Protein AF-I8QHE0-F1 (afdb_monomer)

Sequence (183 aa):
MPPADPPAPPGTSGGAGGGFRAGDRRYPSQHGVLVWRDQQMDTAGQVAFAEAFGPILAFTSVVDPEPARPGVHELHGGNVGWHFDASSLPAPPEATVLRAVRVPPVGGDTLWASGVAAYQALTPDLRALATGRYVTHGRGVTRAPDDERPIVAHPLVRRHPHTGDHDRDARHLVRICLAALHP

Solvent-accessible surface area (backbone atoms only — not comparable to full-atom values): 12045 Å² total; per-residue (Å²): 132,82,82,76,80,72,81,77,83,86,78,88,80,82,72,98,64,94,72,93,51,89,50,56,62,46,63,47,59,77,60,31,60,49,80,44,71,63,54,89,69,55,73,69,51,52,49,51,58,46,46,47,66,40,84,80,69,63,66,81,40,89,80,32,66,79,43,97,43,84,48,49,70,65,76,86,75,82,85,91,74,94,78,66,75,60,54,48,41,93,76,44,70,70,60,47,79,46,71,56,86,80,79,61,100,70,72,83,80,83,86,87,80,58,44,33,61,57,49,67,70,44,53,72,67,57,46,59,65,42,53,92,33,69,42,68,41,67,68,75,101,61,73,57,98,81,62,82,69,72,89,26,70,43,59,66,50,38,70,46,92,64,59,62,86,84,56,83,48,27,39,63,72,23,40,40,36,42,36,38,62,76,137

Mean predicted aligned error: 10.64 Å

Structure (mmCIF, N/CA/C/O backbone):
data_AF-I8QHE0-F1
#
_entry.id   AF-I8QHE0-F1
#
loop_
_atom_site.group_PDB
_atom_site.id
_atom_site.type_symbol
_atom_site.label_atom_id
_atom_site.label_alt_id
_atom_site.label_comp_id
_atom_site.label_asym_id
_atom_site.label_entity_id
_atom_site.label_seq_id
_atom_site.pdbx_PDB_ins_code
_atom_site.Cartn_x
_atom_site.Cartn_y
_atom_site.Cartn_z
_atom_site.occupancy
_atom_site.B_iso_or_equiv
_atom_site.auth_seq_id
_atom_site.auth_comp_id
_atom_site.auth_asym_id
_atom_site.auth_atom_id
_atom_site.pdbx_PDB_model_num
ATOM 1 N N . MET A 1 1 ? 22.183 21.540 -16.485 1.00 36.00 1 MET A N 1
ATOM 2 C CA . MET A 1 1 ? 20.970 21.062 -17.180 1.00 36.00 1 MET A CA 1
ATOM 3 C C . MET A 1 1 ? 19.934 20.758 -16.113 1.00 36.00 1 MET A C 1
ATOM 5 O O . MET A 1 1 ? 20.264 19.972 -15.233 1.00 36.00 1 MET A O 1
ATOM 9 N N . PRO A 1 2 ? 18.766 21.417 -16.104 1.00 33.16 2 PRO A N 1
ATOM 10 C CA . PRO A 1 2 ? 17.666 21.008 -15.234 1.00 33.16 2 PRO A CA 1
ATOM 11 C C . PRO A 1 2 ? 17.185 19.594 -15.626 1.00 33.16 2 PRO A C 1
ATOM 13 O O . PRO A 1 2 ? 17.344 19.218 -16.792 1.00 33.16 2 PRO A O 1
ATOM 16 N N . PRO A 1 3 ? 16.651 18.796 -14.684 1.00 35.97 3 PRO A N 1
ATOM 17 C CA . PRO A 1 3 ? 16.037 17.512 -15.010 1.00 35.97 3 PRO A CA 1
ATOM 18 C C . PRO A 1 3 ? 14.825 17.737 -15.925 1.00 35.97 3 PRO A C 1
ATOM 20 O O . PRO A 1 3 ? 14.096 18.713 -15.759 1.00 35.97 3 PRO A O 1
ATOM 23 N N . ALA A 1 4 ? 14.655 16.862 -16.917 1.00 37.22 4 ALA A N 1
ATOM 24 C CA . ALA A 1 4 ? 13.516 16.900 -17.827 1.00 37.22 4 ALA A CA 1
ATOM 25 C C . ALA A 1 4 ? 12.204 16.697 -17.053 1.00 37.22 4 ALA A C 1
ATOM 27 O O . ALA A 1 4 ? 12.162 15.899 -16.114 1.00 37.22 4 ALA A O 1
ATOM 28 N N . ASP A 1 5 ? 11.148 17.403 -17.459 1.00 36.50 5 ASP A N 1
ATOM 29 C CA . ASP A 1 5 ? 9.813 17.209 -16.897 1.00 36.50 5 ASP A CA 1
ATOM 30 C C . ASP A 1 5 ? 9.370 15.743 -17.060 1.00 36.50 5 ASP A C 1
ATOM 32 O O . ASP A 1 5 ? 9.633 15.131 -18.105 1.00 36.50 5 ASP A O 1
ATOM 36 N N . PRO A 1 6 ? 8.700 15.152 -16.053 1.00 43.97 6 PRO A N 1
ATOM 37 C CA . PRO A 1 6 ? 8.181 13.799 -16.173 1.00 43.97 6 PRO A CA 1
ATOM 38 C C . PRO A 1 6 ? 7.150 13.729 -17.312 1.00 43.97 6 PRO A C 1
ATOM 40 O O . PRO A 1 6 ? 6.389 14.682 -17.517 1.00 43.97 6 PRO A O 1
ATOM 43 N N . PRO A 1 7 ? 7.093 12.611 -18.058 1.00 39.84 7 PRO A N 1
ATOM 44 C CA . PRO A 1 7 ? 6.151 12.463 -19.157 1.00 39.84 7 PRO A CA 1
ATOM 45 C C . PRO A 1 7 ? 4.713 12.625 -18.653 1.00 39.84 7 PRO A C 1
ATOM 47 O O . PRO A 1 7 ? 4.319 12.045 -17.639 1.00 39.84 7 PRO A O 1
ATOM 50 N N . ALA A 1 8 ? 3.923 13.424 -19.372 1.00 41.81 8 ALA A N 1
ATOM 51 C CA . ALA A 1 8 ? 2.504 13.578 -19.086 1.00 41.81 8 ALA A CA 1
ATOM 52 C C . ALA A 1 8 ? 1.793 12.217 -19.234 1.00 41.81 8 ALA A C 1
ATOM 54 O O . ALA A 1 8 ? 2.055 11.502 -20.206 1.00 41.81 8 ALA A O 1
ATOM 55 N N . PRO A 1 9 ? 0.884 11.845 -18.313 1.00 42.28 9 PRO A N 1
ATOM 56 C CA . PRO A 1 9 ? 0.121 10.613 -18.458 1.00 42.28 9 PRO A CA 1
ATOM 57 C C . PRO A 1 9 ? -0.750 10.688 -19.728 1.00 42.28 9 PRO A C 1
ATOM 59 O O . PRO A 1 9 ? -1.413 11.708 -19.950 1.00 42.28 9 PRO A O 1
ATOM 62 N N . PRO A 1 10 ? -0.771 9.645 -20.578 1.00 43.00 10 PRO A N 1
ATOM 63 C CA . PRO A 1 10 ? -1.539 9.680 -21.814 1.00 43.00 10 PRO A CA 1
ATOM 64 C C . PRO A 1 10 ? -3.047 9.523 -21.549 1.00 43.00 10 PRO A C 1
ATOM 66 O O . PRO A 1 10 ? -3.475 8.603 -20.857 1.00 43.00 10 PRO A O 1
ATOM 69 N N . GLY A 1 11 ? -3.844 10.406 -22.165 1.00 36.25 11 GLY A N 1
ATOM 70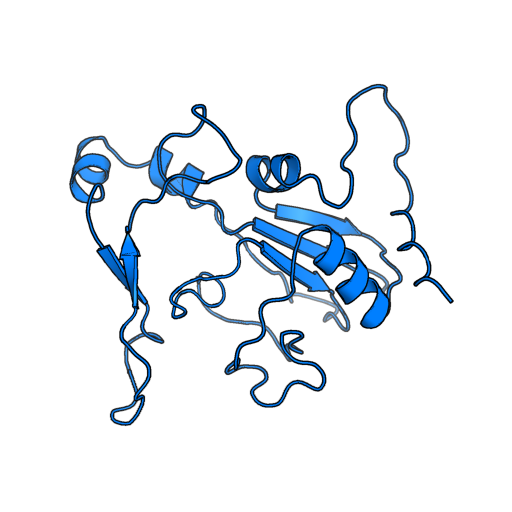 C CA . GLY A 1 11 ? -5.260 10.182 -22.480 1.00 36.25 11 GLY A CA 1
ATOM 71 C C . GLY A 1 11 ? -6.283 10.402 -21.360 1.00 36.25 11 GLY A C 1
ATOM 72 O O . GLY A 1 11 ? -6.925 9.457 -20.920 1.00 36.25 11 GLY A O 1
ATOM 73 N N . THR A 1 12 ? -6.559 11.654 -20.984 1.00 41.91 12 THR A N 1
ATOM 74 C CA . THR A 1 12 ? -7.881 12.020 -20.443 1.00 41.91 12 THR A CA 1
ATOM 75 C C . THR A 1 12 ? -8.807 12.352 -21.611 1.00 41.91 12 THR A C 1
ATOM 77 O O . THR A 1 12 ? -8.890 13.506 -22.039 1.00 41.91 12 THR A O 1
ATOM 80 N N . SER A 1 13 ? -9.480 11.357 -22.184 1.00 35.47 13 SER A N 1
ATOM 81 C CA . SER A 1 13 ? -10.591 11.629 -23.094 1.00 35.47 13 SER A CA 1
ATOM 82 C C . SER A 1 13 ? -11.847 11.973 -22.288 1.00 35.47 13 SER A C 1
ATOM 84 O O . SER A 1 13 ? -12.485 11.113 -21.697 1.00 35.47 13 SER A O 1
ATOM 86 N N . GLY A 1 14 ? -12.212 13.257 -22.322 1.00 33.41 14 GLY A N 1
ATOM 87 C CA . GLY A 1 14 ? -13.606 13.706 -22.283 1.00 33.41 14 GLY A CA 1
ATOM 88 C C . GLY A 1 14 ? -14.246 13.937 -20.912 1.00 33.41 14 GLY A C 1
ATOM 89 O O . GLY A 1 14 ? -14.593 13.003 -20.201 1.00 33.41 14 GLY A O 1
ATOM 90 N N . GLY A 1 15 ? -14.547 15.208 -20.630 1.00 27.91 15 GLY A N 1
ATOM 91 C CA . GLY A 1 15 ? -15.559 15.613 -19.651 1.00 27.91 15 GLY A CA 1
ATOM 92 C C . GLY A 1 15 ? -15.054 16.667 -18.675 1.00 27.91 15 GLY A C 1
ATOM 93 O O . GLY A 1 15 ? -14.102 16.439 -17.939 1.00 27.91 15 GLY A O 1
ATOM 94 N N . ALA A 1 16 ? -15.692 17.836 -18.663 1.00 39.47 16 ALA A N 1
ATOM 95 C CA . ALA A 1 16 ? -15.439 18.890 -17.690 1.00 39.47 16 ALA A CA 1
ATOM 96 C C . ALA A 1 16 ? -15.675 18.371 -16.252 1.00 39.47 16 ALA A C 1
ATOM 98 O O . ALA A 1 16 ? -16.810 18.241 -15.807 1.00 39.47 16 ALA A O 1
ATOM 99 N N . GLY A 1 17 ? -14.595 18.052 -15.539 1.00 38.25 17 GLY A N 1
ATOM 100 C CA . GLY A 1 17 ? -14.594 17.590 -14.149 1.00 38.25 17 GLY A CA 1
ATOM 101 C C . GLY A 1 17 ? -13.161 17.258 -13.727 1.00 38.25 17 GLY A C 1
ATOM 102 O O . GLY A 1 17 ? -12.421 16.671 -14.507 1.00 38.25 17 GLY A O 1
ATOM 103 N N . GLY A 1 18 ? -12.730 17.709 -12.546 1.00 46.31 18 GLY A N 1
ATOM 104 C CA . GLY A 1 18 ? -11.331 17.677 -12.096 1.00 46.31 18 GLY A CA 1
ATOM 105 C C . GLY A 1 18 ? -10.622 16.335 -12.314 1.00 46.31 18 GLY A C 1
ATOM 106 O O . GLY A 1 18 ? -10.916 15.354 -11.639 1.00 46.31 18 GLY A O 1
ATOM 107 N N . GLY A 1 19 ? -9.678 16.305 -13.255 1.00 56.53 19 GLY A N 1
ATOM 108 C CA . GLY A 1 19 ? -8.859 15.130 -13.542 1.00 56.53 19 GLY A CA 1
ATOM 109 C C . GLY A 1 19 ? -7.750 14.920 -12.510 1.00 56.53 19 GLY A C 1
ATOM 110 O O . GLY A 1 19 ? -7.251 15.873 -11.906 1.00 56.53 19 GLY A O 1
ATOM 111 N N . PHE A 1 20 ? -7.339 13.663 -12.340 1.00 69.00 20 PHE A N 1
ATOM 112 C CA . PHE A 1 20 ? -6.163 13.297 -11.556 1.00 69.00 20 PHE A CA 1
ATOM 113 C C . PHE A 1 20 ? -4.905 13.986 -12.098 1.00 69.00 20 PHE A C 1
ATOM 115 O O . PHE A 1 20 ? -4.641 13.967 -13.301 1.00 69.00 20 PHE A O 1
ATOM 122 N N . ARG A 1 21 ? -4.104 14.559 -11.199 1.00 75.00 21 ARG A N 1
ATOM 123 C CA . ARG A 1 21 ? -2.769 15.082 -11.500 1.00 75.00 21 ARG A CA 1
ATOM 124 C C . ARG A 1 21 ? -1.750 14.366 -10.631 1.00 75.00 21 ARG A C 1
ATOM 126 O O . ARG A 1 21 ? -1.985 14.188 -9.436 1.00 75.00 21 ARG A O 1
ATOM 133 N N . ALA A 1 22 ? -0.618 13.996 -11.225 1.00 69.25 22 ALA A N 1
ATOM 134 C CA . ALA A 1 22 ? 0.508 13.465 -10.469 1.00 69.25 22 ALA A CA 1
ATOM 135 C C . ALA A 1 22 ? 0.885 14.450 -9.346 1.00 69.25 22 ALA A C 1
ATOM 137 O O . ALA A 1 22 ? 0.944 15.659 -9.572 1.00 69.25 22 ALA A O 1
ATOM 138 N N . GLY A 1 23 ? 1.049 13.930 -8.129 1.00 70.69 23 GLY A N 1
ATOM 139 C CA . GLY A 1 23 ? 1.286 14.726 -6.923 1.00 70.69 23 GLY A CA 1
ATOM 140 C C . GLY A 1 23 ? 0.041 15.198 -6.160 1.00 70.69 23 GLY A C 1
ATOM 141 O O . GLY A 1 23 ? 0.172 15.551 -4.987 1.00 70.69 23 GLY A O 1
ATOM 142 N N . ASP A 1 24 ? -1.176 15.133 -6.723 1.00 80.75 24 ASP A N 1
ATOM 143 C CA . ASP A 1 24 ? -2.389 15.293 -5.904 1.00 80.75 24 ASP A CA 1
ATOM 144 C C . ASP A 1 24 ? -2.616 14.014 -5.092 1.00 80.75 24 ASP A C 1
ATOM 146 O O . ASP A 1 24 ? -3.097 13.001 -5.600 1.00 80.75 24 ASP A O 1
ATOM 150 N N . ARG A 1 25 ? -2.263 14.064 -3.804 1.00 76.38 25 ARG A N 1
ATOM 151 C CA . ARG A 1 25 ? -2.429 12.936 -2.879 1.00 76.38 25 ARG A CA 1
ATOM 152 C C . ARG A 1 25 ? -3.884 12.694 -2.466 1.00 76.38 25 ARG A C 1
ATOM 154 O O . ARG A 1 25 ? -4.179 11.624 -1.937 1.00 76.38 25 ARG A O 1
ATOM 161 N N . ARG A 1 26 ? -4.814 13.631 -2.686 1.00 74.25 26 ARG A N 1
ATOM 162 C CA . ARG A 1 26 ? -6.213 13.491 -2.229 1.00 74.25 26 ARG A CA 1
ATOM 163 C C . ARG A 1 26 ? -6.963 12.442 -3.030 1.00 74.25 26 ARG A C 1
ATOM 165 O O . ARG A 1 26 ? -7.622 11.592 -2.444 1.00 74.25 26 ARG A O 1
ATOM 172 N N . TYR A 1 27 ? -6.805 12.473 -4.348 1.00 76.12 27 TYR A N 1
ATOM 173 C CA . TYR A 1 27 ? -7.455 11.534 -5.257 1.00 76.12 27 TYR A CA 1
ATOM 174 C C . TYR A 1 27 ? -7.118 10.062 -4.928 1.00 76.12 27 TYR A C 1
ATOM 176 O O . TYR A 1 27 ? -8.036 9.289 -4.655 1.00 76.12 27 TYR A O 1
ATOM 184 N N . PRO A 1 28 ? -5.837 9.652 -4.810 1.00 75.81 28 PRO A N 1
ATOM 185 C CA . PRO A 1 28 ? -5.504 8.301 -4.367 1.00 75.81 28 PRO A CA 1
ATOM 18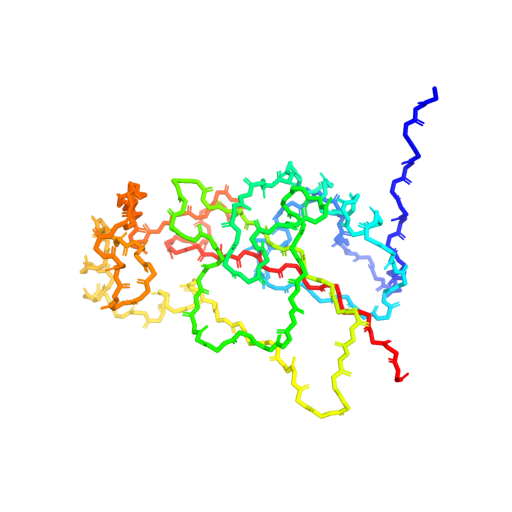6 C C . PRO A 1 28 ? -6.033 7.979 -2.968 1.00 75.81 28 PRO A C 1
ATOM 188 O O . PRO A 1 28 ? -6.446 6.852 -2.714 1.00 75.81 28 PRO A O 1
ATOM 191 N N . SER A 1 29 ? -6.055 8.959 -2.064 1.00 75.81 29 SER A N 1
ATOM 192 C CA . SER A 1 29 ? -6.542 8.756 -0.697 1.00 75.81 29 SER A CA 1
ATOM 193 C C . SER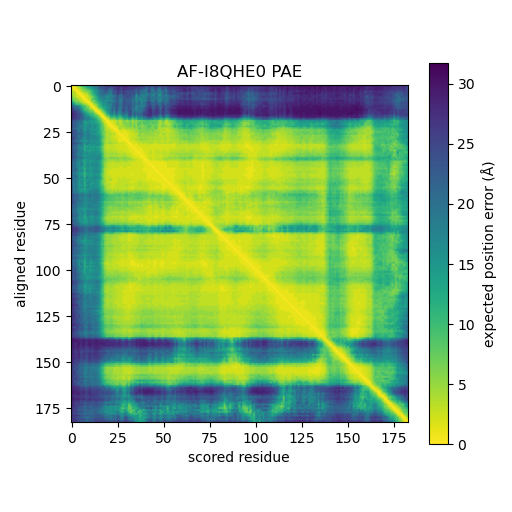 A 1 29 ? -8.048 8.485 -0.622 1.00 75.81 29 SER A C 1
ATOM 195 O O . SER A 1 29 ? -8.487 7.811 0.302 1.00 75.81 29 SER A O 1
ATOM 197 N N . GLN A 1 30 ? -8.831 9.010 -1.568 1.00 76.56 30 GLN A N 1
ATOM 198 C CA . GLN A 1 30 ? -10.280 8.788 -1.663 1.00 76.56 30 GLN A CA 1
ATOM 199 C C . GLN A 1 30 ? -10.631 7.455 -2.328 1.00 76.56 30 GLN A C 1
ATOM 201 O O . GLN A 1 30 ? -11.647 6.850 -2.004 1.00 76.56 30 GLN A O 1
ATOM 206 N N . HIS A 1 31 ? -9.803 7.002 -3.271 1.00 78.44 31 HIS A N 1
ATOM 207 C CA . HIS A 1 31 ? -10.092 5.818 -4.082 1.00 78.44 31 HIS A CA 1
ATOM 208 C C . HIS A 1 31 ? -9.343 4.557 -3.623 1.00 78.44 31 HIS A C 1
ATOM 210 O O . HIS A 1 31 ? -9.734 3.445 -3.972 1.00 78.44 31 HIS A O 1
ATOM 216 N N . GLY A 1 32 ? -8.278 4.700 -2.829 1.00 80.69 32 GLY A N 1
ATOM 217 C CA . GLY A 1 32 ? -7.456 3.609 -2.305 1.00 80.69 32 GLY A CA 1
ATOM 218 C C . GLY A 1 32 ? -6.526 2.985 -3.350 1.00 80.69 32 GLY A C 1
ATOM 219 O O . GLY A 1 32 ? -5.315 2.935 -3.137 1.00 80.69 32 GLY A O 1
ATOM 220 N N . VAL A 1 33 ? -7.073 2.533 -4.482 1.00 86.44 33 VAL A N 1
ATOM 221 C CA . VAL A 1 33 ? -6.316 1.924 -5.584 1.00 86.44 33 VAL A CA 1
ATOM 222 C C . VAL A 1 33 ? -6.610 2.641 -6.890 1.00 86.44 33 VAL A C 1
ATOM 224 O O . VAL A 1 33 ? -7.766 2.833 -7.259 1.00 86.44 33 VAL A O 1
ATOM 227 N N . LEU A 1 34 ? -5.549 3.006 -7.604 1.00 86.56 34 LEU A N 1
ATOM 228 C CA . LEU A 1 34 ? -5.631 3.608 -8.931 1.00 86.56 34 LEU A CA 1
ATOM 229 C C . LEU A 1 34 ? -4.923 2.699 -9.934 1.00 86.56 34 LEU A C 1
ATOM 231 O O . LEU A 1 34 ? -3.809 2.249 -9.663 1.00 86.56 34 LEU A O 1
ATOM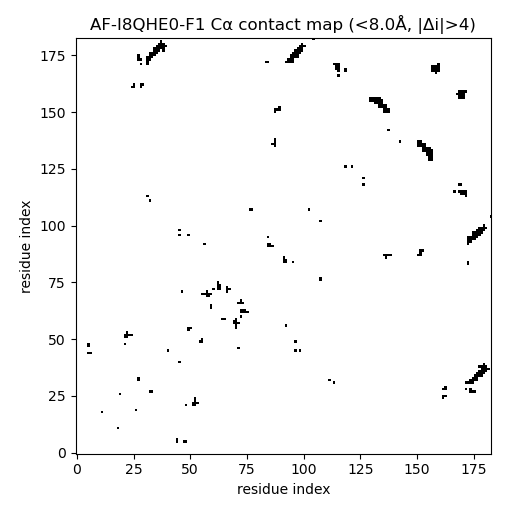 235 N N . VAL A 1 35 ? -5.576 2.428 -11.068 1.00 87.94 35 VAL A N 1
ATOM 236 C CA . VAL A 1 35 ? -5.061 1.538 -12.114 1.00 87.94 35 VAL A CA 1
ATOM 237 C C . VAL A 1 35 ? -4.994 2.271 -13.444 1.00 87.94 35 VAL A C 1
ATOM 239 O O . VAL A 1 35 ? -6.017 2.718 -13.958 1.00 87.94 35 VAL A O 1
ATOM 242 N N . TRP A 1 36 ? -3.800 2.322 -14.029 1.00 87.56 36 TRP A N 1
ATOM 243 C CA . TRP A 1 36 ? -3.605 2.747 -15.415 1.00 87.56 36 TRP A CA 1
ATOM 244 C C . TRP A 1 36 ? -3.270 1.540 -16.273 1.00 87.56 36 TRP A C 1
ATOM 246 O O . TRP A 1 36 ? -2.484 0.693 -15.851 1.00 87.56 36 TRP A O 1
ATOM 256 N N . ARG A 1 37 ? -3.881 1.467 -17.455 1.00 86.31 37 ARG A N 1
ATOM 257 C CA . ARG A 1 37 ? -3.639 0.425 -18.458 1.00 86.31 37 ARG A CA 1
ATOM 258 C C . ARG A 1 37 ? -2.633 0.916 -19.496 1.00 86.31 37 ARG A C 1
ATOM 260 O O . ARG A 1 37 ? -2.436 2.122 -19.633 1.00 86.31 37 ARG A O 1
ATOM 267 N N . ASP A 1 38 ? -2.015 -0.023 -20.203 1.00 86.00 38 ASP A N 1
ATOM 268 C CA . ASP A 1 38 ? -1.231 0.210 -21.425 1.00 86.00 38 ASP A CA 1
ATOM 269 C C . ASP A 1 38 ? -0.096 1.239 -21.271 1.00 86.00 38 ASP A C 1
ATOM 271 O O . ASP A 1 38 ? 0.266 1.959 -22.202 1.00 86.00 38 ASP A O 1
ATOM 275 N N . GLN A 1 39 ? 0.483 1.322 -20.070 1.00 87.56 39 GLN A N 1
ATOM 276 C CA . GLN A 1 39 ? 1.559 2.265 -19.781 1.00 87.56 39 GLN A CA 1
ATOM 277 C C . GLN A 1 39 ? 2.898 1.771 -20.337 1.00 87.56 39 GLN A C 1
ATOM 279 O O . GLN A 1 39 ? 3.396 0.722 -19.938 1.00 87.56 39 GLN A O 1
ATOM 284 N N . GLN A 1 40 ? 3.515 2.566 -21.209 1.00 86.31 40 GLN A N 1
ATOM 285 C CA . GLN A 1 40 ? 4.852 2.310 -21.746 1.00 86.31 40 GLN A CA 1
ATOM 286 C C . GLN A 1 40 ? 5.876 3.099 -20.923 1.00 86.31 40 GLN A C 1
ATOM 288 O O . GLN A 1 40 ? 6.082 4.287 -21.162 1.00 86.31 40 GLN A O 1
ATOM 293 N N . MET A 1 41 ? 6.483 2.468 -19.912 1.00 88.06 41 MET A N 1
ATOM 294 C CA . MET A 1 41 ? 7.498 3.123 -19.077 1.00 88.06 41 MET A CA 1
ATOM 295 C C . MET A 1 41 ? 8.611 2.177 -18.634 1.00 88.06 41 MET A C 1
ATOM 297 O O . MET A 1 41 ? 8.359 1.043 -18.218 1.00 88.06 41 MET A O 1
ATOM 301 N N . ASP A 1 42 ? 9.839 2.687 -18.639 1.00 91.00 42 ASP A N 1
ATOM 302 C CA . ASP A 1 42 ? 11.005 2.043 -18.042 1.00 91.00 42 ASP A CA 1
ATOM 303 C C . ASP A 1 42 ? 11.139 2.396 -16.549 1.00 91.00 42 ASP A C 1
ATOM 305 O O . ASP A 1 42 ? 10.299 3.084 -15.960 1.00 91.00 42 ASP A O 1
ATOM 309 N N . THR A 1 43 ? 12.103 1.782 -15.855 1.00 92.62 43 THR A N 1
ATOM 310 C CA . THR A 1 43 ? 12.235 1.930 -14.392 1.00 92.62 43 THR A CA 1
ATOM 311 C C . THR A 1 43 ? 12.488 3.383 -13.995 1.00 92.62 43 THR A C 1
ATOM 313 O O . THR A 1 43 ? 11.982 3.825 -12.966 1.00 92.62 43 THR A O 1
ATOM 316 N N . ALA A 1 44 ? 13.196 4.150 -14.827 1.00 93.38 44 ALA A N 1
ATOM 317 C CA . ALA A 1 44 ? 13.400 5.575 -14.602 1.00 93.38 44 ALA A CA 1
ATOM 318 C C . ALA A 1 44 ? 12.073 6.350 -14.655 1.00 93.38 44 ALA A C 1
ATOM 320 O O . ALA A 1 44 ? 11.802 7.149 -13.760 1.00 93.38 44 ALA A O 1
ATOM 321 N N . GLY A 1 45 ? 11.210 6.060 -15.633 1.00 93.62 45 GLY A N 1
ATOM 322 C CA . GLY A 1 45 ? 9.873 6.645 -15.731 1.00 93.62 45 GLY A CA 1
ATOM 323 C C . GLY A 1 45 ? 8.971 6.298 -14.542 1.00 93.62 45 GLY A C 1
ATOM 324 O O . GLY A 1 45 ? 8.315 7.182 -13.992 1.00 93.62 45 GLY A O 1
ATOM 325 N N . GLN A 1 46 ? 8.983 5.039 -14.087 1.00 93.94 46 GLN A N 1
ATOM 326 C CA . GLN A 1 46 ? 8.237 4.618 -12.890 1.00 93.94 46 GLN A CA 1
ATOM 327 C C . GLN A 1 46 ? 8.695 5.380 -11.640 1.00 93.94 46 GLN A C 1
ATOM 329 O O . GLN A 1 46 ? 7.865 5.821 -10.844 1.00 93.94 46 GLN A O 1
ATOM 334 N N . VAL A 1 47 ? 10.008 5.542 -11.469 1.00 94.00 47 VAL A N 1
ATOM 335 C CA . VAL A 1 47 ? 10.592 6.296 -10.356 1.00 94.00 47 VAL A CA 1
ATOM 336 C C . VAL A 1 47 ? 10.193 7.766 -10.424 1.00 94.00 47 VAL A C 1
ATOM 338 O O . VAL A 1 47 ? 9.705 8.289 -9.430 1.00 94.00 47 VAL A O 1
ATOM 341 N N . ALA A 1 48 ? 10.332 8.414 -11.583 1.00 92.88 48 ALA A N 1
ATOM 342 C CA . ALA A 1 48 ? 9.962 9.819 -11.750 1.00 92.88 48 ALA A CA 1
ATOM 343 C C . ALA A 1 48 ? 8.469 10.052 -11.456 1.00 92.88 48 ALA A C 1
ATOM 345 O O . ALA A 1 48 ? 8.096 11.025 -10.801 1.00 92.88 48 ALA A O 1
ATOM 346 N N . PHE A 1 49 ? 7.609 9.123 -11.884 1.00 91.56 49 PHE A N 1
ATOM 347 C CA . PHE A 1 49 ? 6.191 9.151 -11.541 1.00 91.56 49 PHE A CA 1
ATOM 348 C C . PHE A 1 49 ? 5.964 9.018 -10.030 1.00 91.56 49 PHE A C 1
ATOM 350 O O . PHE A 1 49 ? 5.183 9.777 -9.461 1.00 91.56 49 PHE A O 1
ATOM 357 N N . ALA A 1 50 ? 6.640 8.077 -9.366 1.00 91.62 50 ALA A N 1
ATOM 358 C CA . ALA A 1 50 ? 6.522 7.885 -7.924 1.00 91.62 50 ALA A CA 1
ATOM 359 C C . ALA A 1 50 ? 7.030 9.106 -7.132 1.00 91.62 50 ALA A C 1
ATOM 361 O O . ALA A 1 50 ? 6.376 9.532 -6.179 1.00 91.62 50 ALA A O 1
ATOM 362 N N . GLU A 1 51 ? 8.131 9.722 -7.570 1.00 92.94 51 GLU A N 1
ATOM 363 C CA . GLU A 1 51 ? 8.724 10.920 -6.963 1.00 92.94 51 GLU A CA 1
ATOM 364 C C . GLU A 1 51 ? 7.793 12.140 -7.023 1.00 92.94 51 GLU A C 1
ATOM 366 O O . GLU A 1 51 ? 7.818 12.976 -6.118 1.00 92.94 51 GLU A O 1
ATOM 371 N N . ALA A 1 52 ? 6.887 12.203 -8.005 1.00 90.50 52 ALA A N 1
ATOM 372 C CA . ALA A 1 52 ? 5.847 13.230 -8.049 1.00 90.50 52 ALA A CA 1
ATOM 373 C C . ALA A 1 52 ? 4.887 13.161 -6.845 1.00 90.50 52 ALA A C 1
ATOM 375 O O . ALA A 1 52 ? 4.279 14.169 -6.488 1.00 90.50 52 ALA A O 1
ATOM 376 N N . PHE A 1 53 ? 4.754 11.998 -6.195 1.00 85.50 53 PHE A N 1
ATOM 377 C CA . PHE A 1 53 ? 3.958 11.842 -4.976 1.00 85.50 53 PHE A CA 1
ATOM 378 C C . PHE A 1 53 ? 4.769 12.079 -3.710 1.00 85.50 53 PHE A C 1
ATOM 380 O O . PHE A 1 53 ? 4.161 12.359 -2.682 1.00 85.50 53 PHE A O 1
ATOM 387 N N . GLY A 1 54 ? 6.099 11.999 -3.738 1.00 88.94 54 GLY A N 1
ATOM 388 C CA . GLY A 1 54 ? 6.959 12.183 -2.570 1.00 88.94 54 GLY A CA 1
ATOM 389 C C . GLY A 1 54 ? 8.276 11.411 -2.670 1.00 88.94 54 GLY A C 1
ATOM 390 O O . GLY A 1 54 ? 8.497 10.689 -3.637 1.00 88.94 54 GLY A O 1
ATOM 391 N N . PRO A 1 55 ? 9.161 11.540 -1.667 1.00 92.44 55 PRO A N 1
ATOM 392 C CA . PRO A 1 55 ? 10.444 10.847 -1.676 1.00 92.44 55 PRO A CA 1
ATOM 393 C C . PRO A 1 55 ? 10.264 9.323 -1.659 1.00 92.44 55 PRO A C 1
ATOM 395 O O . PRO A 1 55 ? 9.400 8.796 -0.955 1.00 92.44 55 PRO A O 1
ATOM 398 N N . ILE A 1 56 ? 11.124 8.614 -2.394 1.00 93.56 56 ILE A N 1
ATOM 399 C CA . ILE A 1 56 ? 11.159 7.149 -2.392 1.00 93.56 56 ILE A CA 1
ATOM 400 C C . ILE A 1 56 ? 11.708 6.651 -1.054 1.00 93.56 56 ILE A C 1
AT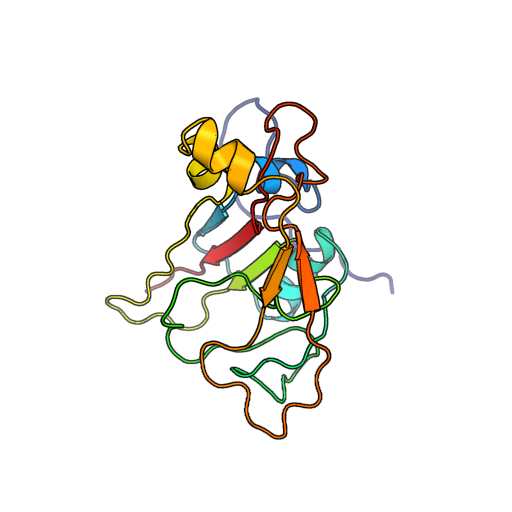OM 402 O O . ILE A 1 56 ? 12.820 6.999 -0.652 1.00 93.56 56 ILE A O 1
ATOM 406 N N . LEU A 1 57 ? 10.931 5.812 -0.370 1.00 91.12 57 LEU A N 1
ATOM 407 C CA . LEU A 1 57 ? 11.359 5.162 0.862 1.00 91.12 57 LEU A CA 1
ATOM 408 C C . LEU A 1 57 ? 12.299 3.998 0.533 1.00 91.12 57 LEU A C 1
ATOM 410 O O . LEU A 1 57 ? 11.869 2.973 0.010 1.00 91.12 57 LEU A O 1
ATOM 414 N N . ALA A 1 58 ? 13.575 4.139 0.881 1.00 90.50 58 ALA A N 1
ATOM 415 C CA . ALA A 1 58 ? 14.539 3.051 0.793 1.00 90.50 58 ALA A CA 1
ATOM 416 C C . ALA A 1 58 ? 14.467 2.159 2.041 1.00 90.50 58 ALA A C 1
ATOM 418 O O . ALA A 1 58 ? 14.616 2.636 3.166 1.00 90.50 58 ALA A O 1
ATOM 419 N N . PHE A 1 59 ? 14.266 0.858 1.843 1.00 82.81 59 PHE A N 1
ATOM 420 C CA . PHE A 1 59 ? 14.327 -0.146 2.902 1.00 82.81 59 PHE A CA 1
ATOM 421 C C . PHE A 1 59 ? 14.802 -1.487 2.339 1.00 82.81 59 PHE A C 1
ATOM 423 O O . PHE A 1 59 ? 14.714 -1.734 1.141 1.00 82.81 59 PHE A O 1
ATOM 430 N N . THR A 1 60 ? 15.297 -2.373 3.203 1.00 80.12 60 THR A N 1
ATOM 431 C CA . THR A 1 60 ? 15.643 -3.742 2.801 1.00 80.12 60 THR A CA 1
ATOM 432 C C . THR A 1 60 ? 14.383 -4.596 2.747 1.00 80.12 60 THR A C 1
ATOM 434 O O . THR A 1 60 ? 13.749 -4.861 3.780 1.00 80.12 60 THR A O 1
ATOM 437 N N . SER A 1 61 ? 14.027 -5.050 1.548 1.00 79.38 61 SER A N 1
ATOM 438 C CA . SER A 1 61 ? 12.936 -5.998 1.351 1.00 79.38 61 SER A CA 1
ATOM 439 C C . SER A 1 61 ? 13.427 -7.438 1.518 1.00 79.38 61 SER A C 1
ATOM 441 O O . SER A 1 61 ? 14.609 -7.722 1.391 1.00 79.38 61 SER A O 1
ATOM 443 N N . VAL A 1 62 ? 12.522 -8.369 1.823 1.00 77.50 62 VAL A N 1
ATOM 444 C CA . VAL A 1 62 ? 12.856 -9.813 1.798 1.00 77.50 62 VAL A CA 1
ATOM 445 C C . VAL A 1 62 ? 12.739 -10.412 0.410 1.00 77.50 62 VAL A C 1
ATOM 447 O O . VAL A 1 62 ? 13.356 -11.431 0.139 1.00 77.50 62 VAL A O 1
ATOM 450 N N . VAL A 1 63 ? 11.909 -9.809 -0.438 1.00 78.62 63 VAL A N 1
ATOM 451 C CA . VAL A 1 63 ? 11.674 -10.296 -1.802 1.00 78.62 63 VAL A CA 1
ATOM 452 C C . VAL A 1 63 ? 12.802 -9.882 -2.744 1.00 78.62 63 VAL A C 1
ATOM 454 O O . VAL A 1 63 ? 13.018 -10.534 -3.753 1.00 78.62 63 VAL A O 1
ATOM 457 N N . ASP A 1 64 ? 13.508 -8.811 -2.379 1.00 84.81 64 ASP A N 1
ATOM 458 C CA . ASP A 1 64 ? 14.616 -8.218 -3.115 1.00 84.81 64 ASP A CA 1
ATOM 459 C C . ASP A 1 64 ? 15.553 -7.531 -2.101 1.00 84.81 64 ASP A C 1
ATOM 461 O O . ASP A 1 64 ? 15.369 -6.345 -1.781 1.00 84.81 64 ASP A O 1
ATOM 465 N N . PRO A 1 65 ? 16.453 -8.306 -1.463 1.00 83.50 65 PRO A N 1
ATOM 466 C CA . PRO A 1 65 ? 17.321 -7.818 -0.392 1.00 83.50 65 PRO A CA 1
ATOM 467 C C . PRO A 1 65 ? 18.453 -6.917 -0.895 1.00 83.50 65 PRO A C 1
ATOM 469 O O . PRO A 1 65 ? 18.934 -6.079 -0.132 1.00 83.50 65 PRO A O 1
ATOM 472 N N . GLU A 1 66 ? 18.838 -7.052 -2.164 1.00 87.25 66 GLU A N 1
ATOM 473 C CA . GLU A 1 66 ? 19.924 -6.307 -2.807 1.00 87.25 66 GLU A CA 1
ATOM 474 C C . GLU A 1 66 ? 19.403 -5.603 -4.069 1.00 87.25 66 GLU A C 1
ATOM 476 O O . GLU A 1 66 ? 19.799 -5.938 -5.188 1.00 87.25 66 GLU A O 1
ATOM 481 N N . PRO A 1 67 ? 18.494 -4.623 -3.912 1.00 90.06 67 PRO A N 1
ATOM 482 C CA . PRO A 1 67 ? 17.880 -3.974 -5.056 1.00 90.06 67 PRO A CA 1
ATOM 483 C C . PRO A 1 67 ? 18.921 -3.171 -5.841 1.00 90.06 67 PRO A C 1
ATOM 485 O O . PRO A 1 67 ? 19.728 -2.437 -5.264 1.00 90.06 67 PRO A O 1
ATOM 488 N N . ALA A 1 68 ? 18.836 -3.214 -7.173 1.00 90.69 68 ALA A N 1
ATOM 489 C CA . ALA A 1 68 ? 19.709 -2.434 -8.059 1.00 90.69 68 ALA A CA 1
ATOM 490 C C . ALA A 1 68 ? 19.619 -0.914 -7.806 1.00 90.69 68 ALA A C 1
ATOM 492 O O . ALA A 1 68 ? 20.564 -0.170 -8.077 1.00 90.69 68 ALA A O 1
ATOM 493 N N . ARG A 1 69 ? 18.482 -0.443 -7.275 1.00 91.69 69 ARG A N 1
ATOM 494 C CA . ARG A 1 69 ? 18.282 0.928 -6.798 1.00 91.69 69 ARG A CA 1
ATOM 495 C C . ARG A 1 69 ? 17.574 0.913 -5.435 1.00 91.69 69 ARG A C 1
ATOM 497 O O . ARG A 1 69 ? 16.513 0.304 -5.324 1.00 91.69 69 ARG A O 1
ATOM 504 N N . PRO A 1 70 ? 18.070 1.641 -4.416 1.00 91.75 70 PRO A N 1
ATOM 505 C CA . PRO A 1 70 ? 17.410 1.714 -3.113 1.00 91.75 70 PRO A CA 1
ATOM 506 C C . PRO A 1 70 ? 15.935 2.137 -3.208 1.00 91.75 70 PRO A C 1
ATOM 508 O O . PRO A 1 70 ? 15.613 3.150 -3.831 1.00 91.75 70 PRO A O 1
ATOM 511 N N . GLY A 1 71 ? 15.046 1.360 -2.580 1.00 90.19 71 GLY A N 1
ATOM 512 C CA . GLY A 1 71 ? 13.597 1.606 -2.562 1.00 90.19 71 GLY A CA 1
ATOM 513 C C . GLY A 1 71 ? 12.847 1.215 -3.840 1.00 90.19 71 GLY A C 1
ATOM 514 O O . GLY A 1 71 ? 11.639 1.428 -3.923 1.00 90.19 71 GLY A O 1
ATOM 515 N N . VAL A 1 72 ? 13.534 0.631 -4.828 1.00 93.19 72 VAL A N 1
ATOM 516 C CA . VAL A 1 72 ? 12.925 0.063 -6.035 1.00 93.19 72 VAL A CA 1
ATOM 517 C C . VAL A 1 72 ? 13.182 -1.435 -6.024 1.00 93.19 72 VAL A C 1
ATOM 519 O O . VAL A 1 72 ? 14.310 -1.864 -6.235 1.00 93.19 72 VAL A O 1
ATOM 522 N N . HIS A 1 73 ? 12.134 -2.209 -5.756 1.00 91.25 73 HIS A N 1
ATOM 523 C CA . HIS A 1 73 ? 12.237 -3.654 -5.579 1.00 91.25 73 HIS A CA 1
ATOM 524 C C . HIS A 1 73 ? 11.644 -4.405 -6.765 1.00 91.25 73 HIS A C 1
ATOM 526 O O . HIS A 1 73 ? 10.508 -4.127 -7.167 1.00 91.25 73 HIS A O 1
ATOM 532 N N . GLU A 1 74 ? 12.379 -5.385 -7.283 1.00 90.38 74 GLU A N 1
ATOM 533 C CA . GLU A 1 74 ? 11.851 -6.329 -8.264 1.00 90.38 74 GLU A CA 1
ATOM 534 C C . GLU A 1 74 ? 11.137 -7.492 -7.566 1.00 90.38 74 GLU A C 1
ATOM 536 O O . GLU A 1 74 ? 11.589 -8.042 -6.566 1.00 90.38 74 GLU A O 1
ATOM 541 N N . LEU A 1 75 ? 9.959 -7.850 -8.077 1.00 87.19 75 LEU A N 1
ATOM 542 C CA . LEU A 1 75 ? 9.134 -8.928 -7.540 1.00 87.19 75 LEU A CA 1
ATOM 543 C C . LEU A 1 75 ? 9.078 -10.056 -8.566 1.00 87.19 75 LEU A C 1
ATOM 545 O O . LEU A 1 75 ? 8.550 -9.876 -9.665 1.00 87.19 75 LEU A O 1
ATOM 549 N N . HIS A 1 76 ? 9.589 -11.227 -8.192 1.00 86.25 76 HIS A N 1
ATOM 550 C CA . HIS A 1 76 ? 9.503 -12.435 -9.005 1.00 86.25 76 HIS A CA 1
ATOM 551 C C . HIS A 1 76 ? 8.459 -13.386 -8.411 1.00 86.25 76 HIS A C 1
ATOM 553 O O . HIS A 1 76 ? 8.633 -13.917 -7.317 1.00 86.25 76 HIS A O 1
ATOM 559 N N . GLY A 1 77 ? 7.365 -13.598 -9.147 1.00 79.44 77 GLY A N 1
ATOM 560 C CA . GLY A 1 77 ? 6.212 -14.366 -8.674 1.00 79.44 77 GLY A CA 1
ATOM 561 C C . GLY A 1 77 ? 5.193 -13.521 -7.900 1.00 79.44 77 GLY A C 1
ATOM 562 O O . GLY A 1 77 ? 5.297 -12.299 -7.815 1.00 79.44 77 GLY A O 1
ATOM 563 N N . GLY A 1 78 ? 4.158 -14.182 -7.380 1.00 71.38 78 GLY A N 1
ATOM 564 C CA . GLY A 1 78 ? 3.132 -13.543 -6.554 1.00 71.38 78 GLY A CA 1
ATOM 565 C C . GLY A 1 78 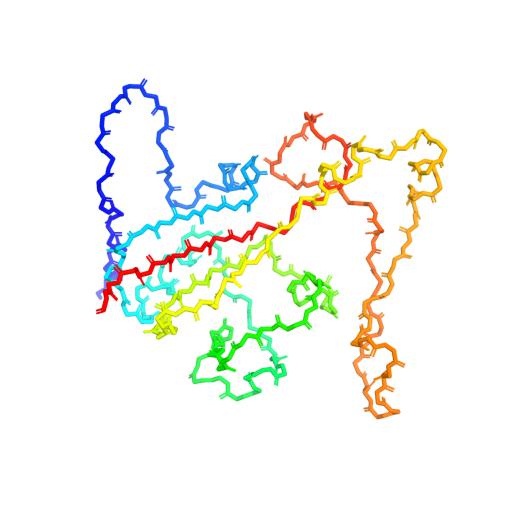? 3.528 -13.495 -5.078 1.00 71.38 78 GLY A C 1
ATOM 566 O O . GLY A 1 78 ? 4.288 -14.336 -4.604 1.00 71.38 78 GLY A O 1
ATOM 567 N N . ASN A 1 79 ? 2.965 -12.543 -4.334 1.00 70.12 79 ASN A N 1
ATOM 568 C CA . ASN A 1 79 ? 3.015 -12.556 -2.873 1.00 70.12 79 ASN A CA 1
ATOM 569 C C . ASN A 1 79 ? 1.733 -13.202 -2.328 1.00 70.12 79 ASN A C 1
ATOM 571 O O . ASN A 1 79 ? 0.633 -12.812 -2.722 1.00 70.12 79 ASN A O 1
ATOM 575 N N . VAL A 1 80 ? 1.867 -14.182 -1.433 1.00 67.44 80 VAL A N 1
ATOM 576 C CA . VAL A 1 80 ? 0.736 -14.923 -0.864 1.00 67.44 80 VAL A CA 1
ATOM 577 C C . VAL A 1 80 ? 0.518 -14.464 0.576 1.00 67.44 80 VAL A C 1
ATOM 579 O O . VAL A 1 80 ? 1.362 -14.679 1.441 1.00 67.44 80 VAL A O 1
ATOM 582 N N . GLY A 1 81 ? -0.630 -13.832 0.829 1.00 81.44 81 GLY A N 1
ATOM 583 C CA . GLY A 1 81 ? -1.043 -13.369 2.156 1.00 81.44 81 GLY A CA 1
ATOM 584 C C . GLY A 1 81 ? -1.458 -11.897 2.187 1.00 81.44 81 GLY A C 1
ATOM 585 O O . GLY A 1 81 ? -0.849 -11.037 1.548 1.00 81.44 81 GLY A O 1
ATOM 586 N N . TRP A 1 82 ? -2.501 -11.599 2.963 1.00 84.88 82 TRP A N 1
ATOM 587 C CA . TRP A 1 82 ? -2.950 -10.229 3.209 1.00 84.88 82 TRP A CA 1
ATOM 588 C C . TRP A 1 82 ? -1.938 -9.490 4.081 1.00 84.88 82 TRP A C 1
ATOM 590 O O . TRP A 1 82 ? -1.594 -9.950 5.169 1.00 84.88 82 TRP A O 1
ATOM 600 N N . HIS A 1 83 ? -1.464 -8.340 3.614 1.00 83.50 83 HIS A N 1
ATOM 601 C CA . HIS A 1 83 ? -0.478 -7.537 4.327 1.00 83.50 83 HIS A CA 1
ATOM 602 C C . HIS A 1 83 ? -0.610 -6.052 3.979 1.00 83.50 83 HIS A C 1
ATOM 604 O O . HIS A 1 83 ? -1.254 -5.676 3.000 1.00 83.50 83 HIS A O 1
ATOM 610 N N . PHE A 1 84 ? 0.049 -5.223 4.786 1.00 81.94 84 PHE A N 1
ATOM 611 C CA . PHE A 1 84 ? 0.385 -3.844 4.452 1.00 81.94 84 PHE A CA 1
ATOM 612 C C . PHE A 1 84 ? 1.876 -3.784 4.112 1.00 81.94 84 PHE A C 1
ATOM 614 O O . PHE A 1 84 ? 2.692 -4.372 4.828 1.00 81.94 84 PHE A O 1
ATOM 621 N N . ASP A 1 85 ? 2.241 -3.090 3.034 1.00 84.69 85 ASP A N 1
ATOM 622 C CA . ASP A 1 85 ? 3.643 -2.980 2.623 1.00 84.69 85 ASP A CA 1
ATOM 623 C C . ASP A 1 85 ? 4.482 -2.330 3.735 1.00 84.69 85 ASP A C 1
ATOM 625 O O . ASP A 1 85 ? 4.119 -1.289 4.282 1.00 84.69 85 ASP A O 1
ATOM 629 N N . ALA A 1 86 ? 5.610 -2.963 4.069 1.00 82.44 86 ALA A N 1
ATOM 630 C CA . ALA A 1 86 ? 6.613 -2.457 5.010 1.00 82.44 86 ALA A CA 1
ATOM 631 C C . ALA A 1 86 ? 6.061 -1.968 6.371 1.00 82.44 86 ALA A C 1
ATOM 633 O O . ALA A 1 86 ? 6.650 -1.100 7.015 1.00 82.44 86 ALA A O 1
ATOM 634 N N . SER A 1 87 ? 4.964 -2.560 6.858 1.00 82.06 87 SER A N 1
ATOM 635 C CA . SER A 1 87 ? 4.331 -2.180 8.130 1.00 82.06 87 SER A CA 1
ATOM 636 C C . SER A 1 87 ? 5.186 -2.444 9.374 1.00 82.06 87 SER A C 1
ATOM 638 O O . SER A 1 87 ? 4.798 -2.069 10.469 1.00 82.06 87 SER A O 1
ATOM 640 N N . SER A 1 88 ? 6.319 -3.132 9.227 1.00 79.81 88 SER A N 1
ATOM 641 C CA . SER A 1 88 ? 7.309 -3.334 10.289 1.00 79.81 88 SER A CA 1
ATOM 642 C C . SER A 1 88 ? 8.283 -2.157 10.438 1.00 79.81 88 SER A C 1
ATOM 644 O O . SER A 1 88 ? 9.165 -2.210 11.288 1.00 79.81 88 SER A O 1
ATOM 646 N N . LEU A 1 89 ? 8.195 -1.128 9.587 1.00 83.25 89 LEU A N 1
ATOM 647 C CA . LEU A 1 89 ? 9.007 0.085 9.698 1.00 83.25 89 LEU A CA 1
ATOM 648 C C . LEU A 1 89 ? 8.347 1.099 10.642 1.00 83.25 89 LEU A C 1
ATOM 650 O O . LEU A 1 89 ? 7.126 1.222 10.625 1.00 83.25 89 LEU A O 1
ATOM 654 N N . PRO A 1 90 ? 9.116 1.913 11.394 1.00 83.81 90 PRO A N 1
ATOM 655 C CA . PRO A 1 90 ? 8.552 2.976 12.236 1.00 83.81 90 PRO A CA 1
ATOM 656 C C . PRO A 1 90 ? 7.667 3.966 11.463 1.00 83.81 90 PRO A C 1
ATOM 658 O O . PRO A 1 90 ? 6.661 4.447 11.985 1.00 83.81 90 PRO A O 1
ATOM 661 N N . ALA A 1 91 ? 8.027 4.232 10.205 1.00 85.25 91 ALA A N 1
ATOM 662 C CA . ALA A 1 91 ? 7.261 5.035 9.263 1.00 85.25 91 ALA A CA 1
ATOM 663 C C . ALA A 1 91 ? 7.061 4.242 7.957 1.00 85.25 91 ALA A C 1
ATOM 665 O O . ALA A 1 91 ? 7.911 4.309 7.068 1.00 85.25 91 ALA A O 1
ATOM 666 N N . PRO A 1 92 ? 5.970 3.460 7.842 1.00 84.94 92 PRO A N 1
ATOM 667 C CA . PRO A 1 92 ? 5.633 2.756 6.607 1.00 84.94 92 PRO A CA 1
ATOM 668 C C . PRO A 1 92 ? 5.314 3.739 5.469 1.00 84.94 92 PRO A C 1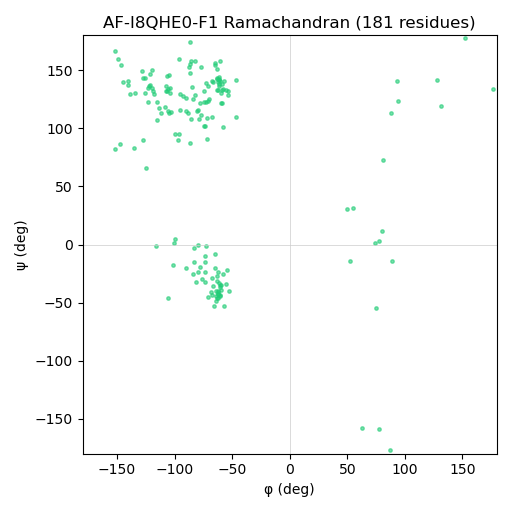
ATOM 670 O O . PRO A 1 92 ? 4.896 4.871 5.748 1.00 84.94 92 PRO A O 1
ATOM 673 N N . PRO A 1 93 ? 5.460 3.322 4.199 1.00 86.44 93 PRO A N 1
ATOM 674 C CA . PRO A 1 93 ? 5.149 4.174 3.060 1.00 86.44 93 PRO A CA 1
ATOM 675 C C . PRO A 1 93 ? 3.659 4.546 3.039 1.00 86.44 93 PRO A C 1
ATOM 677 O O . PRO A 1 93 ? 2.791 3.740 3.376 1.00 86.44 93 PRO A O 1
ATOM 680 N N . GLU A 1 94 ? 3.355 5.777 2.623 1.00 81.94 94 GLU A N 1
ATOM 681 C CA . GLU A 1 94 ? 1.966 6.226 2.432 1.00 81.94 94 GLU A CA 1
ATOM 682 C C . GLU A 1 94 ? 1.338 5.611 1.180 1.00 81.94 94 GLU A C 1
ATOM 684 O O . GLU A 1 94 ? 0.129 5.363 1.146 1.00 81.94 94 GLU A O 1
ATOM 689 N N . ALA A 1 95 ? 2.168 5.366 0.163 1.00 85.75 95 ALA A N 1
ATOM 690 C CA . ALA A 1 95 ? 1.750 4.754 -1.077 1.00 85.75 95 ALA A CA 1
ATOM 691 C C . ALA A 1 95 ? 2.842 3.875 -1.698 1.00 85.75 95 ALA A C 1
ATOM 693 O O . ALA A 1 95 ? 4.033 4.117 -1.505 1.00 85.75 95 ALA A O 1
ATOM 694 N N . THR A 1 96 ? 2.415 2.899 -2.496 1.00 88.81 96 THR A N 1
ATOM 695 C CA . THR A 1 96 ? 3.293 2.037 -3.301 1.00 88.81 96 THR A CA 1
ATOM 696 C C . THR A 1 96 ? 2.956 2.212 -4.777 1.00 88.81 96 THR A C 1
ATOM 698 O O . THR A 1 96 ? 1.777 2.176 -5.131 1.00 88.81 96 THR A O 1
ATOM 701 N N . VAL A 1 97 ? 3.972 2.352 -5.637 1.00 91.75 97 VAL A N 1
ATOM 702 C CA . VAL A 1 97 ? 3.822 2.325 -7.102 1.00 91.75 97 VAL A CA 1
ATOM 703 C C . VAL A 1 97 ? 4.291 0.976 -7.638 1.00 91.75 97 VAL A C 1
ATOM 705 O O . VAL A 1 97 ? 5.478 0.663 -7.582 1.00 91.75 97 VAL A O 1
ATOM 708 N N . LEU A 1 98 ? 3.371 0.184 -8.184 1.00 92.19 98 LEU A N 1
ATOM 709 C CA . LEU A 1 98 ? 3.672 -1.122 -8.775 1.00 92.19 98 LEU A CA 1
ATOM 710 C C . LEU A 1 98 ? 3.585 -1.054 -10.298 1.00 92.19 98 LEU A C 1
ATOM 712 O O . LEU A 1 98 ? 2.572 -0.592 -10.815 1.00 92.19 98 LEU A O 1
ATOM 716 N N . ARG A 1 99 ? 4.589 -1.590 -10.999 1.00 92.00 99 ARG A N 1
ATOM 717 C CA . ARG A 1 99 ? 4.559 -1.766 -12.454 1.00 92.00 99 ARG A CA 1
ATOM 718 C C . ARG A 1 99 ? 4.655 -3.235 -12.843 1.00 92.00 99 ARG A C 1
ATOM 720 O O . ARG A 1 99 ? 5.578 -3.927 -12.421 1.00 92.00 99 ARG A O 1
ATOM 727 N N . ALA A 1 100 ? 3.742 -3.682 -13.700 1.00 90.56 100 ALA A N 1
ATOM 728 C CA . ALA A 1 100 ? 3.829 -4.994 -14.334 1.00 90.56 100 ALA A CA 1
ATOM 729 C C . ALA A 1 100 ? 4.942 -5.009 -15.398 1.00 90.56 100 ALA A C 1
ATOM 731 O O . ALA A 1 100 ? 4.923 -4.195 -16.317 1.00 90.56 100 ALA A O 1
ATOM 732 N N . VAL A 1 101 ? 5.912 -5.920 -15.262 1.00 90.06 101 VAL A N 1
ATOM 733 C CA . VAL A 1 101 ? 7.020 -6.092 -16.228 1.00 90.06 101 VAL A CA 1
ATOM 734 C C . VAL A 1 101 ? 6.817 -7.345 -17.078 1.00 90.06 101 VAL A C 1
ATOM 736 O O . VAL A 1 101 ? 6.968 -7.306 -18.294 1.00 90.06 101 VAL A O 1
ATOM 739 N N . ARG A 1 102 ? 6.459 -8.464 -16.442 1.00 88.44 102 ARG A N 1
ATOM 740 C CA . ARG A 1 102 ? 6.046 -9.710 -17.099 1.00 88.44 102 ARG A CA 1
ATOM 741 C C . ARG A 1 102 ? 4.860 -10.279 -16.335 1.00 88.44 102 ARG A C 1
ATOM 743 O O . ARG A 1 102 ? 4.933 -10.398 -15.114 1.00 88.44 102 ARG A O 1
ATOM 750 N N . VAL A 1 103 ? 3.789 -10.619 -17.043 1.00 88.25 103 VAL A N 1
ATOM 751 C CA . VAL A 1 103 ? 2.545 -11.148 -16.466 1.00 88.25 103 VAL A CA 1
ATOM 752 C C . VAL A 1 103 ? 2.255 -12.498 -17.123 1.00 88.25 103 VAL A C 1
ATOM 754 O O . VAL A 1 103 ? 2.426 -12.613 -18.337 1.00 88.25 103 VAL A O 1
ATOM 757 N N . PRO A 1 104 ? 1.879 -13.543 -16.365 1.00 87.69 104 PRO A N 1
ATOM 758 C CA . PRO A 1 104 ? 1.480 -14.811 -16.965 1.00 87.69 104 PRO A CA 1
ATOM 759 C C . PRO A 1 104 ? 0.192 -14.647 -17.795 1.00 87.69 104 PRO A C 1
ATOM 761 O O . PRO A 1 104 ? -0.624 -13.780 -17.489 1.00 87.69 104 PRO A O 1
ATOM 764 N N . PRO A 1 105 ? -0.046 -15.501 -18.808 1.00 87.69 105 PRO A N 1
ATOM 765 C CA . PRO A 1 105 ? -1.249 -15.416 -19.643 1.00 87.69 105 PRO A CA 1
ATOM 766 C C . PRO A 1 105 ? -2.551 -15.684 -18.869 1.00 87.69 105 PRO A C 1
ATOM 768 O O . PRO A 1 105 ? -3.627 -15.308 -19.325 1.00 87.69 105 PRO A O 1
ATOM 771 N N . VAL A 1 106 ? -2.466 -16.351 -17.713 1.00 89.75 106 VAL A N 1
ATOM 772 C CA . VAL A 1 106 ? -3.587 -16.623 -16.807 1.00 89.75 106 VAL A CA 1
ATOM 773 C C . VAL A 1 106 ? -3.108 -16.469 -15.363 1.00 89.75 106 VAL A C 1
ATOM 775 O O . VAL A 1 106 ? -2.031 -16.953 -15.008 1.00 89.75 106 VAL A O 1
ATOM 778 N N . GLY A 1 107 ? -3.929 -15.834 -14.522 1.00 86.75 107 GLY A N 1
ATOM 779 C CA . GLY A 1 107 ? -3.605 -15.546 -13.125 1.00 86.75 107 GLY A CA 1
ATOM 780 C C . GLY A 1 107 ? -2.658 -14.353 -12.968 1.00 86.75 107 GLY A C 1
ATOM 781 O O . GLY A 1 107 ? -2.556 -13.505 -13.847 1.00 86.75 107 GLY A O 1
ATOM 782 N N . GLY A 1 108 ? -1.966 -14.277 -11.827 1.00 87.06 108 GLY A N 1
ATOM 783 C CA . GLY A 1 108 ? -1.097 -13.135 -11.502 1.00 87.06 108 GLY A CA 1
ATOM 784 C C . GLY A 1 108 ? -1.847 -11.906 -10.977 1.00 87.06 108 GLY A C 1
ATOM 785 O O . GLY A 1 108 ? -1.256 -10.833 -10.853 1.00 87.06 108 GLY A O 1
ATOM 786 N N . ASP A 1 109 ? -3.130 -12.065 -10.647 1.00 88.75 109 ASP A N 1
ATOM 787 C CA . ASP A 1 109 ? -3.943 -10.998 -10.079 1.00 88.75 109 ASP A CA 1
ATOM 788 C C . ASP A 1 109 ? -3.367 -10.519 -8.747 1.00 88.75 109 ASP A C 1
ATOM 790 O O . ASP A 1 109 ? -2.918 -11.298 -7.903 1.00 88.75 109 ASP A O 1
ATOM 794 N N . THR A 1 110 ? -3.426 -9.209 -8.539 1.00 88.19 110 THR A N 1
ATOM 795 C CA . THR A 1 110 ? -3.210 -8.611 -7.225 1.00 88.19 110 THR A CA 1
ATOM 796 C C . THR A 1 110 ? -4.563 -8.205 -6.663 1.00 88.19 110 THR A C 1
ATOM 798 O O . THR A 1 110 ? -5.357 -7.567 -7.350 1.00 88.19 110 THR A O 1
ATOM 801 N N . LEU A 1 111 ? -4.835 -8.594 -5.420 1.00 89.25 111 LEU A N 1
ATOM 802 C CA . LEU A 1 111 ? -6.065 -8.248 -4.716 1.00 89.25 111 LEU A CA 1
ATOM 803 C C . LEU A 1 111 ? -5.784 -7.162 -3.680 1.00 89.25 111 LEU A C 1
ATOM 805 O O . LEU A 1 111 ? -4.728 -7.147 -3.046 1.00 89.25 111 LEU A O 1
ATOM 809 N N . TRP A 1 112 ? -6.764 -6.284 -3.474 1.00 88.56 112 TRP A N 1
ATOM 810 C CA . TRP A 1 112 ? -6.720 -5.235 -2.459 1.00 88.56 112 TRP A CA 1
ATOM 811 C C . TRP A 1 112 ? -7.977 -5.270 -1.602 1.00 88.56 112 TRP A C 1
ATOM 813 O O . TRP A 1 112 ? -9.059 -5.611 -2.075 1.00 88.56 112 TRP A O 1
ATOM 823 N N . ALA A 1 113 ? -7.826 -4.874 -0.341 1.00 85.44 113 ALA A N 1
ATOM 824 C CA . ALA A 1 113 ? -8.924 -4.703 0.597 1.00 85.44 113 ALA A CA 1
ATOM 825 C C . ALA A 1 113 ? -8.851 -3.310 1.229 1.00 85.44 113 ALA A C 1
ATOM 827 O O . ALA A 1 113 ? -7.769 -2.787 1.505 1.00 85.44 113 ALA A O 1
ATOM 828 N N . SER A 1 114 ? -10.013 -2.704 1.464 1.00 84.38 114 SER A N 1
ATOM 829 C CA . SER A 1 114 ? -10.108 -1.390 2.097 1.00 84.38 114 SER A CA 1
ATOM 830 C C . SER A 1 114 ? -10.167 -1.527 3.617 1.00 84.38 114 SER A C 1
ATOM 832 O O . SER A 1 114 ? -11.159 -2.008 4.164 1.00 84.38 114 SER A O 1
ATOM 834 N N . GLY A 1 115 ? -9.125 -1.051 4.307 1.00 80.25 115 GLY A N 1
ATOM 835 C CA . GLY A 1 115 ? -9.120 -0.954 5.771 1.00 80.25 115 GLY A CA 1
ATOM 836 C C . GLY A 1 115 ? -10.193 -0.001 6.310 1.00 80.25 115 GLY A C 1
ATOM 837 O O . GLY A 1 115 ? -10.747 -0.252 7.376 1.00 80.25 115 GLY A O 1
ATOM 838 N N . VAL A 1 116 ? -10.538 1.045 5.547 1.00 79.62 116 VAL A N 1
ATOM 839 C CA . VAL A 1 116 ? -11.622 1.984 5.880 1.00 79.62 116 VAL A CA 1
ATOM 840 C C . VAL A 1 116 ? -12.972 1.285 5.848 1.00 79.62 116 VAL A C 1
ATOM 842 O O . VAL A 1 116 ? -13.682 1.293 6.848 1.00 79.62 116 VAL A O 1
ATOM 845 N N . ALA A 1 117 ? -13.295 0.606 4.744 1.00 82.81 117 ALA A N 1
ATOM 846 C CA . ALA A 1 117 ? -14.565 -0.108 4.624 1.00 82.81 117 ALA A CA 1
ATOM 847 C C . ALA A 1 117 ? -14.679 -1.224 5.678 1.00 82.81 117 ALA A C 1
ATOM 849 O O . ALA A 1 117 ? -15.732 -1.396 6.288 1.00 82.81 117 ALA A O 1
ATOM 850 N N . ALA A 1 118 ? -13.579 -1.939 5.945 1.00 84.81 118 ALA A N 1
ATOM 851 C CA . ALA A 1 118 ? -13.531 -2.958 6.990 1.00 84.81 118 ALA A CA 1
ATOM 852 C C . ALA A 1 118 ? -13.814 -2.373 8.382 1.00 84.81 118 ALA A C 1
ATOM 854 O O . ALA A 1 118 ? -14.599 -2.941 9.137 1.00 84.81 118 ALA A O 1
ATOM 855 N N . TYR A 1 119 ? -13.222 -1.224 8.717 1.00 82.50 119 TYR A N 1
ATOM 856 C CA . TYR A 1 119 ? -13.469 -0.553 9.991 1.00 82.50 119 TYR A CA 1
ATOM 857 C C . TYR A 1 119 ? -14.891 0.014 10.091 1.00 82.50 119 TYR A C 1
ATOM 859 O O . TYR A 1 119 ? -15.538 -0.113 11.130 1.00 82.50 119 TYR A O 1
ATOM 867 N N . GLN A 1 120 ? -15.409 0.599 9.009 1.00 84.44 120 GLN A N 1
ATOM 868 C CA . GLN A 1 120 ? -16.781 1.100 8.941 1.00 84.44 120 GLN A CA 1
ATOM 869 C C . GLN A 1 120 ? -17.817 -0.008 9.158 1.00 84.44 120 GLN A C 1
ATOM 871 O O . GLN A 1 120 ? -18.835 0.243 9.800 1.00 84.44 120 GLN A O 1
ATOM 876 N N . ALA A 1 121 ? -17.531 -1.220 8.680 1.00 88.12 121 ALA A N 1
ATOM 877 C CA . ALA A 1 121 ? -18.379 -2.393 8.855 1.00 88.12 121 ALA A CA 1
ATOM 878 C C . ALA A 1 121 ? -18.349 -2.984 10.280 1.00 88.12 121 ALA A C 1
ATOM 880 O O . ALA A 1 121 ? -19.166 -3.852 10.591 1.00 88.12 121 ALA A O 1
ATOM 881 N N . LEU A 1 122 ? -17.437 -2.543 11.158 1.00 85.69 122 LEU A N 1
ATOM 882 C CA . LEU A 1 122 ? -17.406 -2.997 12.550 1.00 85.69 122 LEU A CA 1
ATOM 883 C C . LEU A 1 122 ? -18.631 -2.501 13.323 1.00 85.69 122 LEU A C 1
ATOM 885 O O . LEU A 1 122 ? -19.028 -1.336 13.219 1.00 85.69 122 LEU A O 1
ATOM 889 N N . THR A 1 123 ? -19.160 -3.369 14.187 1.00 95.25 123 THR A N 1
ATOM 890 C CA . THR A 1 123 ? -20.166 -2.984 15.183 1.00 95.25 123 THR A CA 1
ATOM 891 C C . THR A 1 123 ? -19.603 -1.923 16.142 1.00 95.25 123 THR A C 1
ATOM 893 O O . THR A 1 123 ? -18.380 -1.832 16.309 1.00 95.25 123 THR A O 1
ATOM 896 N N . PRO A 1 124 ? -20.461 -1.133 16.816 1.00 93.56 124 PRO A N 1
ATOM 897 C CA . PRO A 1 124 ? -20.011 -0.145 17.798 1.00 93.56 124 PRO A CA 1
ATOM 898 C C . PRO A 1 124 ? -19.081 -0.729 18.872 1.00 93.56 124 PRO A C 1
ATOM 900 O O . PRO A 1 124 ? -18.057 -0.125 19.186 1.00 93.56 124 PRO A O 1
ATOM 903 N N . ASP A 1 125 ? -19.372 -1.936 19.363 1.00 95.31 125 ASP A N 1
ATOM 904 C CA . ASP A 1 125 ? -18.572 -2.594 20.402 1.00 95.31 125 ASP A CA 1
ATOM 905 C C . ASP A 1 125 ? -17.179 -2.993 19.900 1.00 95.31 125 ASP A C 1
ATOM 907 O O . ASP A 1 125 ? -16.176 -2.754 20.575 1.00 95.31 125 ASP A O 1
ATOM 911 N N . LEU A 1 126 ? -17.084 -3.546 18.685 1.00 89.94 126 LEU A N 1
ATOM 912 C CA . LEU A 1 126 ? -15.795 -3.884 18.070 1.00 89.94 126 LEU A CA 1
ATOM 913 C C . LEU A 1 126 ? -14.980 -2.628 17.758 1.00 89.94 126 LEU A C 1
ATOM 915 O O . LEU A 1 126 ? -13.757 -2.615 17.917 1.00 89.94 126 LEU A O 1
ATOM 919 N N . ARG A 1 127 ? -15.655 -1.548 17.362 1.00 87.31 127 ARG A N 1
ATOM 920 C CA . ARG A 1 127 ? -15.029 -0.247 17.142 1.00 87.31 127 ARG A CA 1
ATOM 921 C C . ARG A 1 127 ? -14.445 0.318 18.436 1.00 87.31 127 ARG A C 1
ATOM 923 O O . ARG A 1 127 ? -13.295 0.763 18.443 1.00 87.31 127 ARG A O 1
ATOM 930 N N . ALA A 1 128 ? -15.203 0.260 19.529 1.00 89.06 128 ALA A N 1
ATOM 931 C CA . ALA A 1 128 ? -14.750 0.672 20.853 1.00 89.06 128 ALA A CA 1
ATOM 932 C C . ALA A 1 128 ? -13.577 -0.191 21.338 1.00 89.06 128 ALA A C 1
ATOM 934 O O . ALA A 1 128 ? -12.598 0.337 21.860 1.00 89.06 128 ALA A O 1
ATOM 935 N N . LEU A 1 129 ? -13.631 -1.504 21.092 1.00 88.56 129 LEU A N 1
ATOM 936 C CA . LEU A 1 129 ? -12.553 -2.428 21.435 1.00 88.56 129 LEU A CA 1
ATOM 937 C C . LEU A 1 129 ? -11.249 -2.105 20.692 1.00 88.56 129 LEU A C 1
ATOM 939 O O . LEU A 1 129 ? -10.181 -2.164 21.304 1.00 88.56 129 LEU A O 1
ATOM 943 N N . ALA A 1 130 ? -11.335 -1.782 19.398 1.00 82.38 130 ALA A N 1
ATOM 944 C CA . ALA A 1 130 ? -10.186 -1.503 18.536 1.00 82.38 130 ALA A CA 1
ATOM 945 C C . ALA A 1 130 ? -9.570 -0.110 18.761 1.00 82.38 130 ALA A C 1
ATOM 947 O O . ALA A 1 130 ? -8.368 0.084 18.562 1.00 82.38 130 ALA A O 1
ATOM 948 N N . THR A 1 131 ? -10.379 0.865 19.174 1.00 82.50 131 THR A N 1
ATOM 949 C CA . THR A 1 131 ? -9.940 2.250 19.390 1.00 82.50 131 THR A CA 1
ATOM 950 C C . THR A 1 131 ? -8.899 2.335 20.510 1.00 82.50 131 THR A C 1
ATOM 952 O O . THR A 1 131 ? -9.050 1.742 21.574 1.00 82.50 131 THR A O 1
ATOM 955 N N . GLY A 1 132 ? -7.803 3.059 20.263 1.00 79.56 132 GLY A N 1
ATOM 956 C CA . GLY A 1 132 ? -6.702 3.217 21.224 1.00 79.56 132 GLY A CA 1
ATOM 957 C C . GLY A 1 132 ? -5.806 1.983 21.396 1.00 79.56 132 GLY A C 1
ATOM 958 O O . GLY A 1 132 ? -4.869 2.017 22.192 1.00 79.56 132 GLY A O 1
ATOM 959 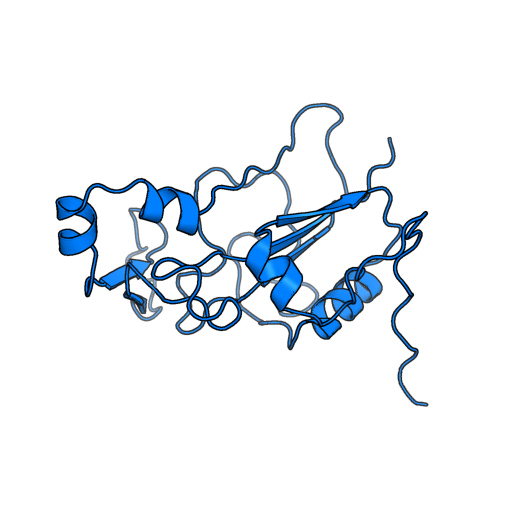N N . ARG A 1 133 ? -6.057 0.891 20.660 1.00 86.19 133 ARG A N 1
ATOM 960 C CA . ARG A 1 133 ? -5.195 -0.297 20.670 1.00 86.19 133 ARG A CA 1
ATOM 961 C C . ARG A 1 133 ? -4.004 -0.125 19.748 1.00 86.19 133 ARG A C 1
ATOM 963 O O . ARG A 1 133 ? -4.045 0.646 18.792 1.00 86.19 133 ARG A O 1
ATOM 970 N N . TYR A 1 134 ? -2.965 -0.898 20.028 1.00 83.44 134 TYR A N 1
ATOM 971 C CA . TYR A 1 134 ? -1.754 -0.971 19.228 1.00 83.44 134 TYR A CA 1
ATOM 972 C C . TYR A 1 134 ? -1.541 -2.403 18.754 1.00 83.44 134 TYR A C 1
ATOM 974 O O . TYR A 1 134 ? -1.879 -3.355 19.455 1.00 83.44 134 TYR A O 1
ATOM 982 N N . VAL A 1 135 ? -0.973 -2.536 17.564 1.00 80.62 135 VAL A N 1
ATOM 983 C CA . VAL A 1 135 ? -0.581 -3.801 16.955 1.00 80.62 135 VAL A CA 1
ATOM 984 C C . VAL A 1 135 ? 0.908 -3.754 16.645 1.00 80.62 135 VAL A C 1
ATOM 986 O O . VAL A 1 135 ? 1.425 -2.746 16.160 1.00 80.62 135 VAL A O 1
ATOM 989 N N . THR A 1 136 ? 1.605 -4.840 16.954 1.00 82.94 136 THR A N 1
ATOM 990 C CA . THR A 1 136 ? 3.000 -5.032 16.572 1.00 82.94 136 THR A CA 1
ATOM 991 C C . THR A 1 136 ? 3.058 -5.772 15.246 1.00 82.94 136 THR A C 1
ATOM 993 O O . THR A 1 136 ? 2.441 -6.822 15.069 1.00 82.94 136 THR A O 1
ATOM 996 N N . HIS A 1 137 ? 3.801 -5.221 14.293 1.00 74.88 137 HIS A N 1
ATOM 997 C CA . HIS A 1 137 ? 3.984 -5.847 12.989 1.00 74.88 137 HIS A CA 1
ATOM 998 C C . HIS A 1 137 ? 5.305 -6.614 12.986 1.00 74.88 137 HIS A C 1
ATOM 1000 O O . HIS A 1 137 ? 6.357 -6.073 12.653 1.00 74.88 137 HIS A O 1
ATOM 1006 N N . GLY A 1 138 ? 5.246 -7.883 13.384 1.00 66.62 138 GLY A N 1
ATOM 1007 C CA . GLY A 1 138 ? 6.318 -8.843 13.134 1.00 66.62 138 GLY A CA 1
ATOM 1008 C C . GLY A 1 138 ? 6.124 -9.512 11.775 1.00 66.62 138 GLY A C 1
ATOM 1009 O O . GLY A 1 138 ? 4.993 -9.662 11.308 1.00 66.62 138 GLY A O 1
ATOM 1010 N N . ARG A 1 139 ? 7.209 -9.956 11.136 1.00 57.47 139 ARG A N 1
ATOM 1011 C CA . ARG A 1 139 ? 7.087 -10.947 10.055 1.00 57.47 139 ARG A CA 1
ATOM 1012 C C . ARG A 1 139 ? 6.431 -12.193 10.669 1.00 57.47 139 ARG A C 1
ATOM 1014 O O . ARG A 1 139 ? 6.886 -12.663 11.706 1.00 57.47 139 ARG A O 1
ATOM 1021 N N . GLY A 1 140 ? 5.289 -12.605 10.115 1.00 47.12 140 GLY A N 1
ATOM 1022 C CA . GLY A 1 140 ? 4.297 -13.462 10.774 1.00 47.12 140 GLY A CA 1
ATOM 1023 C C . GLY A 1 140 ? 4.854 -14.699 11.483 1.00 47.12 140 GLY A C 1
ATOM 1024 O O . GLY A 1 140 ? 5.752 -15.349 10.972 1.00 47.12 140 GLY A O 1
ATOM 1025 N N . VAL A 1 141 ? 4.269 -15.008 12.646 1.00 42.34 141 VAL A N 1
ATOM 1026 C CA . VAL A 1 141 ? 4.330 -16.253 13.453 1.00 42.34 141 VAL A CA 1
ATOM 1027 C C . VAL A 1 141 ? 5.706 -16.839 13.829 1.00 42.34 141 VAL A C 1
ATOM 1029 O O . VAL A 1 141 ? 5.777 -17.623 14.767 1.00 42.34 141 VAL A O 1
ATOM 1032 N N . THR A 1 142 ? 6.809 -16.414 13.223 1.00 47.47 142 THR A N 1
ATOM 1033 C CA . THR A 1 142 ? 8.175 -16.797 13.589 1.00 47.47 142 THR A CA 1
ATOM 1034 C C . THR A 1 142 ? 9.103 -15.622 13.305 1.00 47.47 142 THR A C 1
ATOM 1036 O O . THR A 1 142 ? 9.711 -15.530 12.237 1.00 47.47 142 THR A O 1
ATOM 1039 N N . ARG A 1 143 ? 9.230 -14.708 14.274 1.00 52.47 143 ARG A N 1
ATOM 1040 C CA . ARG A 1 143 ? 10.433 -13.872 14.350 1.00 52.47 143 ARG A CA 1
ATOM 1041 C C . ARG A 1 143 ? 11.604 -14.842 14.494 1.00 52.47 143 ARG A C 1
ATOM 1043 O O . ARG A 1 143 ? 11.592 -15.655 15.419 1.00 52.47 143 ARG A O 1
ATOM 1050 N N . ALA A 1 144 ? 12.559 -14.802 13.569 1.00 57.81 144 ALA A N 1
ATOM 1051 C CA . ALA A 1 144 ? 13.783 -15.569 13.741 1.00 57.81 144 ALA A CA 1
ATOM 1052 C C . ALA A 1 144 ? 14.452 -15.098 15.052 1.00 57.81 144 ALA A C 1
ATOM 1054 O O . ALA A 1 144 ? 14.405 -13.897 15.337 1.00 57.81 144 ALA A O 1
ATOM 1055 N N . PRO A 1 145 ? 14.989 -15.995 15.898 1.00 59.72 145 PRO A N 1
ATOM 1056 C CA . PRO A 1 145 ? 15.545 -15.617 17.203 1.00 59.72 145 PRO A CA 1
ATOM 1057 C C . PRO A 1 145 ? 16.618 -14.516 17.143 1.00 59.72 145 PRO A C 1
ATOM 1059 O O . PRO A 1 145 ? 16.847 -13.834 18.137 1.00 59.72 145 PRO A O 1
ATOM 1062 N N . ASP A 1 146 ? 17.241 -14.343 15.980 1.00 66.25 146 ASP A N 1
ATOM 1063 C CA . ASP A 1 146 ? 18.296 -13.393 15.635 1.00 66.25 146 ASP A CA 1
ATOM 1064 C C . ASP A 1 146 ? 17.803 -12.140 14.882 1.00 66.25 146 ASP A C 1
ATOM 1066 O O . ASP A 1 146 ? 18.610 -11.303 14.483 1.00 66.25 146 ASP A O 1
ATOM 1070 N N . ASP A 1 147 ? 16.492 -11.960 14.682 1.00 64.69 147 ASP A N 1
ATOM 1071 C CA . ASP A 1 147 ? 15.965 -10.734 14.075 1.00 64.69 147 ASP A CA 1
ATOM 1072 C C . ASP A 1 147 ? 16.076 -9.574 15.076 1.00 64.69 147 ASP A C 1
ATOM 1074 O O . ASP A 1 147 ? 15.167 -9.340 15.871 1.00 64.69 147 ASP A O 1
ATOM 1078 N N . GLU A 1 148 ? 17.193 -8.844 15.056 1.00 63.53 148 GLU A N 1
ATOM 1079 C CA . GLU A 1 148 ? 17.489 -7.716 15.955 1.00 63.53 148 GLU A CA 1
ATOM 1080 C C . GLU A 1 148 ? 16.677 -6.442 15.659 1.00 63.53 148 GLU A C 1
ATOM 1082 O O . GLU A 1 148 ? 16.807 -5.436 16.363 1.00 63.53 148 GLU A O 1
ATOM 1087 N N . ARG A 1 149 ? 15.812 -6.446 14.634 1.00 64.50 149 ARG A N 1
ATOM 1088 C CA . ARG A 1 149 ? 15.017 -5.262 14.283 1.00 64.50 149 ARG A CA 1
ATOM 1089 C C . ARG A 1 149 ? 14.094 -4.873 15.449 1.00 64.50 149 ARG A C 1
ATOM 1091 O O . ARG A 1 149 ? 13.523 -5.747 16.112 1.00 64.50 149 ARG A O 1
ATOM 1098 N N . PRO A 1 150 ? 13.907 -3.565 15.711 1.00 63.38 150 PRO A N 1
ATOM 1099 C CA . PRO A 1 150 ? 13.030 -3.117 16.782 1.00 63.38 150 PRO A CA 1
ATOM 1100 C C . PRO A 1 150 ? 11.595 -3.583 16.521 1.00 63.38 150 PRO A C 1
ATOM 1102 O O . PRO A 1 150 ? 11.096 -3.493 15.399 1.00 63.38 150 PRO A O 1
ATOM 1105 N N . ILE A 1 151 ? 10.909 -4.054 17.568 1.00 69.75 151 ILE A N 1
ATOM 1106 C CA . ILE A 1 151 ? 9.472 -4.331 17.482 1.00 69.75 151 ILE A CA 1
ATOM 1107 C C . ILE A 1 151 ? 8.760 -2.990 17.326 1.00 69.75 151 ILE A C 1
ATOM 1109 O O . ILE A 1 151 ? 8.697 -2.194 18.264 1.00 69.75 151 ILE A O 1
ATOM 1113 N N . VAL A 1 152 ? 8.212 -2.747 16.141 1.00 77.12 152 VAL A N 1
ATOM 1114 C CA . VAL A 1 152 ? 7.431 -1.545 15.863 1.00 77.12 152 VAL A CA 1
ATOM 1115 C C . VAL A 1 152 ? 5.964 -1.807 16.185 1.00 77.12 152 VAL A C 1
ATOM 1117 O O . VAL A 1 152 ? 5.363 -2.764 15.688 1.00 77.12 152 VAL A O 1
ATOM 1120 N N . ALA A 1 153 ? 5.390 -0.939 17.019 1.00 82.81 153 ALA A N 1
ATOM 1121 C CA . ALA A 1 153 ? 3.967 -0.906 17.315 1.00 82.81 153 ALA A CA 1
ATOM 1122 C C . ALA A 1 153 ? 3.305 0.286 16.614 1.00 82.81 153 ALA A C 1
ATOM 1124 O O . ALA A 1 153 ? 3.782 1.419 16.691 1.00 82.81 153 ALA A O 1
ATOM 1125 N N . HIS A 1 154 ? 2.170 0.042 15.971 1.00 82.75 154 HIS A N 1
ATOM 1126 C CA . HIS A 1 154 ? 1.334 1.074 15.367 1.00 82.75 154 HIS A CA 1
ATOM 1127 C C . HIS A 1 154 ? -0.050 1.066 16.009 1.00 82.75 154 HIS A C 1
ATOM 1129 O O . HIS A 1 154 ? -0.512 -0.001 16.413 1.00 82.75 154 HIS A O 1
ATOM 1135 N N . PRO A 1 155 ? -0.750 2.212 16.091 1.00 85.31 155 PRO A N 1
ATOM 1136 C CA . PRO A 1 155 ? -2.157 2.195 16.458 1.00 85.31 155 PRO A CA 1
ATOM 1137 C C . PRO A 1 155 ? -2.921 1.279 15.496 1.00 85.31 155 PRO A C 1
ATOM 1139 O O . PRO A 1 155 ? -2.748 1.381 14.280 1.00 85.31 155 PRO A O 1
ATOM 1142 N N . LEU A 1 156 ? -3.759 0.397 16.037 1.00 83.06 156 LEU A N 1
ATOM 1143 C CA . LEU A 1 156 ? -4.612 -0.507 15.262 1.00 83.06 156 LEU A CA 1
ATOM 1144 C C . LEU A 1 156 ? -5.569 0.289 14.368 1.00 83.06 156 LEU A C 1
ATOM 1146 O O . LEU A 1 156 ? -5.836 -0.080 13.229 1.00 83.06 156 LEU A O 1
ATOM 1150 N N . VAL A 1 157 ? -6.040 1.419 14.891 1.00 82.69 157 VAL A N 1
ATOM 1151 C CA . VAL A 1 157 ? -6.897 2.372 14.197 1.00 82.69 157 VAL A CA 1
ATOM 1152 C C . VAL A 1 157 ? -6.130 3.679 14.057 1.00 82.69 157 VAL A C 1
ATOM 1154 O O . VAL A 1 157 ? -5.676 4.259 15.043 1.00 82.69 157 VAL A O 1
ATOM 1157 N N . ARG A 1 158 ? -5.962 4.148 12.820 1.00 77.12 158 ARG A N 1
ATOM 1158 C CA . ARG A 1 158 ? -5.232 5.381 12.498 1.00 77.12 158 ARG A CA 1
ATOM 1159 C C . ARG A 1 158 ? -6.119 6.291 11.661 1.00 77.12 158 ARG A C 1
ATOM 1161 O O . ARG A 1 158 ? -6.818 5.817 10.774 1.00 77.12 158 ARG A O 1
ATOM 1168 N N . ARG A 1 159 ? -6.021 7.602 11.875 1.00 74.19 159 ARG A N 1
ATOM 1169 C CA . ARG A 1 159 ? -6.674 8.614 11.031 1.00 74.19 159 ARG A CA 1
ATOM 1170 C C . ARG A 1 159 ? -5.838 8.897 9.791 1.00 74.19 159 ARG A C 1
ATOM 1172 O O . ARG A 1 159 ? -4.654 9.180 9.955 1.00 74.19 159 ARG A O 1
ATOM 1179 N N . HIS A 1 160 ? -6.401 8.841 8.586 1.00 72.75 160 HIS A N 1
ATOM 1180 C CA . HIS A 1 160 ? -5.674 9.131 7.341 1.00 72.75 160 HIS A CA 1
ATOM 1181 C C . HIS A 1 160 ? -5.340 10.637 7.205 1.00 72.75 160 HIS A C 1
ATOM 1183 O O . HIS A 1 160 ? -6.189 11.468 7.522 1.00 72.75 160 HIS A O 1
ATOM 1189 N N . PRO A 1 161 ? -4.118 11.030 6.780 1.00 68.81 161 PRO A N 1
ATOM 1190 C CA . PRO A 1 161 ? -3.658 12.419 6.879 1.00 68.81 161 PRO A CA 1
ATOM 1191 C C . PRO A 1 161 ? -4.248 13.333 5.795 1.00 68.81 161 PRO A C 1
ATOM 1193 O O . PRO A 1 161 ? -4.256 14.548 5.964 1.00 68.81 161 PRO A O 1
ATOM 1196 N N . HIS A 1 162 ? -4.753 12.763 4.695 1.00 68.19 162 HIS A N 1
ATOM 1197 C CA . HIS A 1 162 ? -5.162 13.516 3.501 1.00 68.19 162 HIS A CA 1
ATOM 1198 C C . HIS A 1 162 ? -6.660 13.447 3.155 1.00 68.19 162 HIS A C 1
ATOM 1200 O O . HIS A 1 162 ? -7.073 14.085 2.191 1.00 68.19 162 HIS A O 1
ATOM 1206 N N . THR A 1 163 ? -7.487 12.714 3.912 1.00 61.88 163 THR A N 1
ATOM 1207 C CA . THR A 1 163 ? -8.938 12.576 3.629 1.00 61.88 163 THR A CA 1
ATOM 1208 C C . THR A 1 163 ? -9.836 13.465 4.497 1.00 61.88 163 THR A C 1
ATOM 1210 O O . THR A 1 163 ? -11.052 13.460 4.326 1.00 61.88 163 THR A O 1
ATOM 1213 N N . GLY A 1 164 ? -9.270 14.285 5.389 1.00 52.03 164 GLY A N 1
ATOM 1214 C CA . GLY A 1 164 ? -10.058 15.195 6.228 1.00 52.03 164 GLY A CA 1
ATOM 1215 C C . GLY A 1 164 ? -11.021 14.474 7.186 1.00 52.03 164 GLY A C 1
ATOM 1216 O O . GLY A 1 164 ? -10.787 13.336 7.582 1.00 52.03 164 GLY A O 1
ATOM 1217 N N . ASP A 1 165 ? -12.067 15.172 7.637 1.00 45.34 165 ASP A N 1
ATOM 1218 C CA . ASP A 1 165 ? -13.035 14.715 8.654 1.00 45.34 165 ASP A CA 1
ATOM 1219 C C . ASP A 1 165 ? -14.130 13.759 8.143 1.00 45.34 165 ASP A C 1
ATOM 1221 O O . ASP A 1 165 ? -14.958 13.324 8.942 1.00 45.34 165 ASP A O 1
ATOM 1225 N N . HIS A 1 166 ? -14.152 13.421 6.849 1.00 43.53 166 HIS A N 1
ATOM 1226 C CA . HIS A 1 166 ? -15.256 12.651 6.257 1.00 43.53 166 HIS A CA 1
ATOM 1227 C C . HIS A 1 166 ? -15.155 11.135 6.431 1.00 43.53 166 HIS A C 1
ATOM 1229 O O . HIS A 1 166 ? -16.171 10.467 6.305 1.00 43.53 166 HIS A O 1
ATOM 1235 N N . ASP A 1 167 ? -13.989 10.614 6.813 1.00 46.12 167 ASP A N 1
ATOM 1236 C CA . ASP A 1 167 ? -13.815 9.205 7.163 1.00 46.12 167 ASP A CA 1
ATOM 1237 C C . ASP A 1 167 ? -12.989 9.099 8.432 1.00 46.12 167 ASP A C 1
ATOM 1239 O O . ASP A 1 167 ? -11.759 8.979 8.440 1.00 46.12 167 ASP A O 1
ATOM 1243 N N . ARG A 1 168 ? -13.703 9.246 9.545 1.00 44.41 168 ARG A N 1
ATOM 1244 C CA . ARG A 1 168 ? -13.139 9.057 10.868 1.00 44.41 168 ARG A CA 1
ATOM 1245 C C . ARG A 1 168 ? -12.916 7.567 11.055 1.00 44.41 168 ARG A C 1
ATOM 1247 O O . ARG A 1 168 ? -13.861 6.798 11.211 1.00 44.41 168 ARG A O 1
ATOM 1254 N N . ASP A 1 169 ? -11.629 7.252 11.047 1.00 44.91 169 ASP A N 1
ATOM 1255 C CA . ASP A 1 169 ? -11.004 6.075 11.626 1.00 44.91 169 ASP A CA 1
ATOM 1256 C C . ASP A 1 169 ? -10.801 4.896 10.652 1.00 44.91 169 ASP A C 1
ATOM 1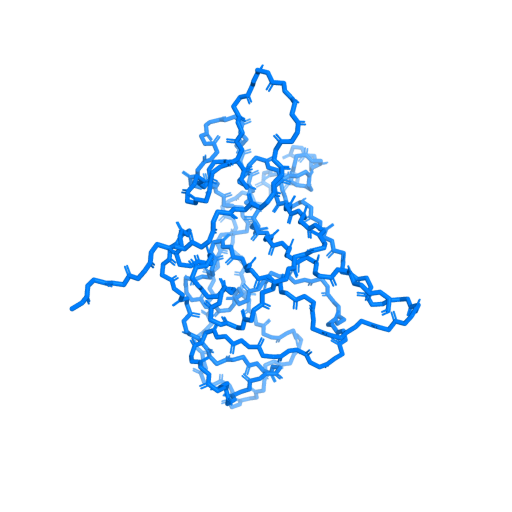258 O O . ASP A 1 169 ? -11.723 4.379 10.033 1.00 44.91 169 ASP A O 1
ATOM 1262 N N . ALA A 1 170 ? -9.528 4.491 10.563 1.00 40.78 170 ALA A N 1
ATOM 1263 C CA . ALA A 1 170 ? -8.864 3.585 9.620 1.00 40.78 170 ALA A CA 1
ATOM 1264 C C . ALA A 1 170 ? -8.221 4.261 8.393 1.00 40.78 170 ALA A C 1
ATOM 1266 O O . ALA A 1 170 ? -8.701 5.244 7.836 1.00 40.78 170 ALA A O 1
ATOM 1267 N N . ARG A 1 171 ? -7.037 3.756 8.017 1.00 51.56 171 ARG A N 1
ATOM 1268 C CA . ARG A 1 171 ? -6.249 4.235 6.874 1.00 51.56 171 ARG A CA 1
ATOM 1269 C C . ARG A 1 171 ? -6.323 3.238 5.726 1.00 51.56 171 ARG A C 1
ATOM 1271 O O . ARG A 1 171 ? -6.276 2.029 5.943 1.00 51.56 171 ARG A O 1
ATOM 1278 N N . HIS A 1 172 ? -6.325 3.776 4.512 1.00 44.44 172 HIS A N 1
ATOM 1279 C CA . HIS A 1 172 ? -5.830 3.091 3.326 1.00 44.44 172 HIS A CA 1
ATOM 1280 C C . HIS A 1 172 ? -4.295 3.039 3.378 1.00 44.44 172 HIS A C 1
ATOM 1282 O O . HIS A 1 172 ? -3.657 4.030 3.731 1.00 44.44 172 HIS A O 1
ATOM 1288 N N . LEU A 1 173 ? -3.702 1.908 3.000 1.00 46.09 173 LEU A N 1
ATOM 1289 C CA . LEU A 1 173 ? -2.449 1.960 2.253 1.00 46.09 173 LEU A CA 1
ATOM 1290 C C . LEU A 1 173 ? -2.878 2.257 0.820 1.00 46.09 173 LEU A C 1
ATOM 1292 O O . LEU A 1 173 ? -3.637 1.477 0.241 1.00 46.09 173 LEU A O 1
ATOM 1296 N N . VAL A 1 174 ? -2.487 3.409 0.285 1.00 47.47 174 VAL A N 1
ATOM 1297 C CA . VAL A 1 174 ? -2.801 3.722 -1.106 1.00 47.47 174 VAL A CA 1
ATOM 1298 C C . VAL A 1 174 ? -1.874 2.885 -1.976 1.00 47.47 174 VAL A C 1
ATOM 1300 O O . VAL A 1 174 ? -0.656 2.995 -1.879 1.00 47.47 174 VAL A O 1
ATOM 1303 N N . ARG A 1 175 ? -2.416 2.063 -2.869 1.00 53.06 175 ARG A N 1
ATOM 1304 C CA . ARG A 1 175 ? -1.592 1.362 -3.858 1.00 53.06 175 ARG A CA 1
ATOM 1305 C C . ARG A 1 175 ? -1.901 1.920 -5.236 1.00 53.06 175 ARG A C 1
ATOM 1307 O O . ARG A 1 175 ? -3.006 1.782 -5.746 1.00 53.06 175 ARG A O 1
ATOM 1314 N N . ILE A 1 176 ? -0.920 2.585 -5.829 1.00 51.50 176 ILE A N 1
ATOM 1315 C CA . ILE A 1 176 ? -0.976 3.036 -7.213 1.00 51.50 176 ILE A CA 1
ATOM 1316 C C . ILE A 1 176 ? -0.399 1.907 -8.069 1.00 51.50 176 ILE A C 1
ATOM 1318 O O . ILE A 1 176 ? 0.775 1.559 -7.969 1.00 51.50 176 ILE A O 1
ATOM 1322 N N . CYS A 1 177 ? -1.230 1.311 -8.913 1.00 47.59 177 CYS A N 1
ATOM 1323 C CA . CYS A 1 177 ? -0.820 0.256 -9.826 1.00 47.59 177 CYS A CA 1
ATOM 1324 C C . CYS A 1 177 ? -0.794 0.779 -11.259 1.00 47.59 177 CYS A C 1
ATOM 1326 O O . CYS A 1 177 ? -1.804 1.172 -11.832 1.00 47.59 177 CYS A O 1
ATOM 1328 N N . LEU A 1 178 ? 0.384 0.752 -11.861 1.00 48.06 178 LEU A N 1
ATOM 1329 C CA . LEU A 1 178 ? 0.602 1.052 -13.265 1.00 48.06 178 LEU A CA 1
ATOM 1330 C C . LEU A 1 178 ? 0.700 -0.293 -13.988 1.00 48.06 178 LEU A C 1
ATOM 1332 O O . LEU A 1 178 ? 1.743 -0.944 -13.997 1.00 48.06 178 LEU A O 1
ATOM 1336 N N . ALA A 1 179 ? -0.409 -0.768 -14.544 1.00 35.94 179 ALA A N 1
ATOM 1337 C CA . ALA A 1 179 ? -0.407 -1.994 -15.323 1.00 35.94 179 ALA A CA 1
ATOM 1338 C C . ALA A 1 179 ? -0.036 -1.660 -16.774 1.00 35.94 179 ALA A C 1
ATOM 1340 O O . ALA A 1 179 ? -0.838 -1.104 -17.522 1.00 35.94 179 ALA A O 1
ATOM 1341 N N . ALA A 1 180 ? 1.172 -2.029 -17.193 1.00 35.69 180 ALA A N 1
ATOM 1342 C CA . ALA A 1 180 ? 1.438 -2.241 -18.607 1.00 35.69 180 ALA A CA 1
ATOM 1343 C C . ALA A 1 180 ? 0.759 -3.564 -18.980 1.00 35.69 180 ALA A C 1
ATOM 1345 O O . ALA A 1 180 ? 1.236 -4.634 -18.608 1.00 35.69 180 ALA A O 1
ATOM 1346 N N . LEU A 1 181 ? -0.404 -3.498 -19.624 1.00 30.89 181 LEU A N 1
ATOM 1347 C CA . LEU A 1 181 ? -0.927 -4.652 -20.337 1.00 30.89 181 LEU A CA 1
ATOM 1348 C C . LEU A 1 181 ? -0.491 -4.496 -21.788 1.00 30.89 181 LEU A C 1
ATOM 1350 O O . LEU A 1 181 ? -0.883 -3.557 -22.464 1.00 30.89 181 LEU A O 1
ATOM 1354 N N . HIS A 1 182 ? 0.342 -5.406 -22.265 1.00 34.94 182 HIS A N 1
ATOM 1355 C CA . HIS A 1 182 ? 0.300 -5.796 -23.665 1.00 34.94 182 HIS A CA 1
ATOM 1356 C C . HIS A 1 182 ? 0.527 -7.318 -23.715 1.00 34.94 182 HIS A C 1
ATOM 1358 O O . HIS A 1 182 ? 1.271 -7.822 -22.870 1.00 34.94 182 HIS A O 1
ATOM 1364 N N . PRO A 1 183 ? -0.188 -8.034 -24.603 1.00 38.53 183 PRO A N 1
ATOM 1365 C CA . PRO A 1 183 ? -0.161 -9.492 -24.725 1.00 38.53 183 PRO A CA 1
ATOM 1366 C C . PRO A 1 183 ? 1.222 -10.063 -25.046 1.00 38.53 183 PRO A C 1
ATOM 1368 O O . PRO A 1 183 ? 2.043 -9.341 -25.658 1.00 38.53 183 PRO A O 1
#

pLDDT: mean 73.4, std 19.07, range [27.91, 95.31]

Secondary structure (DSSP, 8-state):
-PPPPPPPPS---S-SS----TT--HHHHHHSEEEE-S----HHHHHHHHHTTS-------SS-SS-SBTTB----S---S---TTTTSSS--SEEEEE-SS--SS--------HHHHHHTS-HHHHHHHTT-EEE-PSTT---TT--S---EEESS-B-SSSGGGS-SB---EEEEE-----

Foldseek 3Di:
DDDDDQDDDDDPPDDPDDDDDQQPPQVLQVVLEAEDEQDDDDPVNLLNSVCSNHDQDFDQDPQARPDPDGNDGDHDDDDDDDDDPPPQDLDGDLEAEAEDPDDDPDDPDDDDDAQLVVLVPDDPVVNVVLPPDKDWDDPPDDDDPPNPRDGHIDRSWDDEPRNPPPRPITGRSRYYYYYNDDD

Radius of gyration: 18.25 Å; Cα contacts (8 Å, |Δi|>4): 201; chains: 1; bounding box: 41×38×46 Å